Protein AF-A0A4R1B505-F1 (afdb_monomer)

InterPro domains:
  IPR000182 GNAT domain [PF13302] (129-265)
  IPR000182 GNAT domain [PS51186] (130-285)
  IPR011051 RmlC-like cupin domain superfamily [SSF51182] (22-93)
  IPR016181 Acyl-CoA N-acyltransferase [SSF55729] (123-268)
  IPR047713 Uncharacterised cupin fold protein DHCW [NF038084] (5-109)
  IPR051531 N-acetyltransferase [PTHR43792] (124-272)

Sequence (287 aa):
MAQINIPFQAIDWSHIEKTEHKGETGTSWWQTQQFGGLRIRIVEYSPGYLADHWCRKGHIVHCLQGHFTSELQSGERIELREGGTYVVSDELSSHRSVSEDGVRLLIIDGDFLQRQGAGLLPDHLETGRLRLDILRIDDSTFIRGLVNSEGWLHFIGDRKVHSEEDAVRYIQGMLGNANATIHVVRLRESGIPVGITTLIRRPWLEHPDIGFALLPEHEGKGYSYESSKALLDRLAQNGVLPEVFAITLPDNHRSIRLLERLGLRNDGPRTVEGENLLLFRKPLARS

Organism: NCBI:txid2502780

pLDDT: mean 91.85, std 10.61, range [37.25, 98.69]

Structure (mmCIF, N/CA/C/O backbone):
data_AF-A0A4R1B505-F1
#
_entry.id   AF-A0A4R1B505-F1
#
loop_
_atom_site.group_PDB
_atom_site.id
_atom_site.type_symbol
_atom_site.label_atom_id
_atom_site.label_alt_id
_atom_site.label_comp_id
_atom_site.label_asym_id
_atom_site.label_entity_id
_atom_site.label_seq_id
_atom_site.pdbx_PDB_ins_code
_atom_site.Cartn_x
_atom_site.Cartn_y
_atom_site.Cartn_z
_atom_site.occupancy
_atom_site.B_iso_or_equiv
_atom_site.auth_seq_id
_atom_site.auth_comp_id
_atom_site.auth_asym_id
_atom_site.auth_atom_id
_atom_site.pdbx_PDB_model_num
ATOM 1 N N . MET A 1 1 ? 6.984 -14.558 6.495 1.00 44.47 1 MET A N 1
ATOM 2 C CA . MET A 1 1 ? 7.734 -15.413 5.550 1.00 44.47 1 MET A CA 1
ATOM 3 C C . MET A 1 1 ? 9.110 -15.644 6.145 1.00 44.47 1 MET A C 1
ATOM 5 O O . MET A 1 1 ? 9.628 -14.716 6.754 1.00 44.47 1 MET A O 1
ATOM 9 N N . ALA A 1 2 ? 9.654 -16.861 6.063 1.00 37.25 2 ALA A N 1
ATOM 10 C CA . ALA A 1 2 ? 11.016 -17.123 6.526 1.00 37.25 2 ALA A CA 1
ATOM 11 C C . ALA A 1 2 ? 11.976 -16.196 5.769 1.00 37.25 2 ALA A C 1
ATOM 13 O O . ALA A 1 2 ? 11.893 -16.098 4.547 1.00 37.25 2 ALA A O 1
ATOM 14 N N . GLN A 1 3 ? 12.827 -15.477 6.493 1.00 47.06 3 GLN A N 1
ATOM 15 C CA . GLN A 1 3 ? 13.813 -14.592 5.893 1.00 47.06 3 GLN A CA 1
ATOM 16 C C . GLN A 1 3 ? 14.858 -15.464 5.189 1.00 47.06 3 GLN A C 1
ATOM 18 O O . GLN A 1 3 ? 15.700 -16.085 5.835 1.00 47.06 3 GLN A O 1
ATOM 23 N N . ILE A 1 4 ? 14.740 -15.591 3.865 1.00 61.91 4 ILE A N 1
ATOM 24 C CA . ILE A 1 4 ? 15.708 -16.327 3.054 1.00 61.91 4 ILE A CA 1
ATOM 25 C C . ILE A 1 4 ? 16.925 -15.420 2.908 1.00 61.91 4 ILE A C 1
ATOM 27 O O . ILE A 1 4 ? 16.887 -14.411 2.209 1.00 61.91 4 ILE A O 1
ATOM 31 N N . ASN A 1 5 ? 18.000 -15.761 3.610 1.00 76.31 5 ASN A N 1
ATOM 32 C CA . ASN A 1 5 ? 19.255 -15.035 3.494 1.00 76.31 5 ASN A CA 1
ATOM 33 C C . ASN A 1 5 ? 19.923 -15.380 2.158 1.00 76.31 5 ASN A C 1
ATOM 35 O O . ASN A 1 5 ? 20.082 -16.555 1.828 1.00 76.31 5 ASN A O 1
ATOM 39 N N . ILE A 1 6 ? 20.340 -14.360 1.410 1.00 83.50 6 ILE A N 1
ATOM 40 C CA . ILE A 1 6 ? 21.131 -14.525 0.188 1.00 83.50 6 ILE A CA 1
ATOM 41 C C . ILE A 1 6 ? 22.609 -14.434 0.585 1.00 83.50 6 ILE A C 1
ATOM 43 O O . ILE A 1 6 ? 23.036 -13.380 1.061 1.00 83.50 6 ILE A O 1
ATOM 47 N N . PRO A 1 7 ? 23.402 -15.512 0.447 1.00 85.50 7 PRO A N 1
ATOM 48 C CA . PRO A 1 7 ? 24.812 -15.476 0.806 1.00 85.50 7 PRO A CA 1
ATOM 49 C C . PRO A 1 7 ? 25.600 -14.619 -0.188 1.00 85.50 7 PRO A C 1
ATOM 51 O O . PRO A 1 7 ? 25.261 -14.544 -1.373 1.00 85.50 7 PRO A O 1
ATOM 54 N N . PHE A 1 8 ? 26.685 -14.012 0.298 1.00 90.69 8 PHE A N 1
ATOM 55 C CA . PHE A 1 8 ? 27.641 -13.304 -0.547 1.00 90.69 8 PHE A CA 1
ATOM 56 C C . PHE A 1 8 ? 28.190 -14.235 -1.635 1.00 90.69 8 PHE A C 1
ATOM 58 O O . PHE A 1 8 ? 28.703 -15.313 -1.334 1.00 90.69 8 PHE A O 1
ATOM 65 N N . GLN A 1 9 ? 28.089 -13.803 -2.891 1.00 93.31 9 GLN A N 1
ATOM 66 C CA . GLN A 1 9 ? 28.597 -14.523 -4.054 1.00 93.31 9 GLN A CA 1
ATOM 67 C C . GLN A 1 9 ? 28.764 -13.572 -5.244 1.00 93.31 9 GLN A C 1
ATOM 69 O O . GLN A 1 9 ? 28.075 -12.554 -5.332 1.00 93.31 9 GLN A O 1
ATOM 74 N N . ALA A 1 10 ? 29.653 -13.924 -6.170 1.00 95.06 10 ALA A N 1
ATOM 75 C CA . ALA A 1 10 ? 29.766 -13.268 -7.468 1.00 95.06 10 ALA A CA 1
ATOM 76 C C . ALA A 1 10 ? 28.986 -14.069 -8.521 1.00 95.06 10 ALA A C 1
ATOM 78 O O . ALA A 1 10 ? 29.003 -15.299 -8.494 1.00 95.06 10 ALA A O 1
ATOM 79 N N . ILE A 1 11 ? 28.321 -13.377 -9.449 1.00 95.81 11 ILE A N 1
ATOM 80 C CA . ILE A 1 11 ? 27.614 -14.007 -10.570 1.00 95.81 11 ILE A CA 1
ATOM 81 C C . ILE A 1 11 ? 28.503 -13.909 -11.808 1.00 95.81 11 ILE A C 1
ATOM 83 O O . ILE A 1 11 ? 28.738 -12.814 -12.321 1.00 95.81 11 ILE A O 1
ATOM 87 N N . ASP A 1 12 ? 28.977 -15.053 -12.293 1.00 96.31 12 ASP A N 1
ATOM 88 C CA . ASP A 1 12 ? 29.628 -15.147 -13.596 1.00 96.31 12 ASP A CA 1
ATOM 89 C C . ASP A 1 12 ? 28.578 -15.411 -14.677 1.00 96.31 12 ASP A C 1
ATOM 91 O O . ASP A 1 12 ? 28.154 -16.543 -14.919 1.00 96.31 12 ASP A O 1
ATOM 95 N N . TRP A 1 13 ? 28.148 -14.334 -15.331 1.00 97.00 13 TRP A N 1
ATOM 96 C CA . TRP A 1 13 ? 27.133 -14.393 -16.377 1.00 97.00 13 TRP A CA 1
ATOM 97 C C . TRP A 1 13 ? 27.569 -15.194 -17.603 1.00 97.00 13 TRP A C 1
ATOM 99 O O . TRP A 1 13 ? 26.704 -15.621 -18.357 1.00 97.00 13 TRP A O 1
ATOM 109 N N . SER A 1 14 ? 28.864 -15.438 -17.828 1.00 95.44 14 SER A N 1
ATOM 110 C CA . SER A 1 14 ? 29.308 -16.216 -18.994 1.00 95.44 14 SER A CA 1
ATOM 111 C C . SER A 1 14 ? 28.886 -17.691 -18.928 1.00 95.44 14 SER A C 1
ATOM 113 O O . SER A 1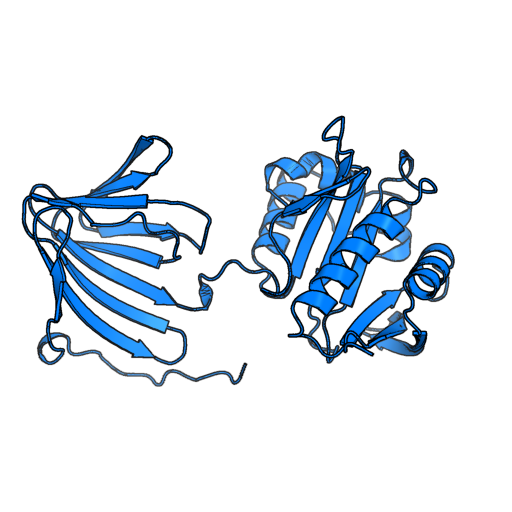 14 ? 28.744 -18.335 -19.965 1.00 95.44 14 SER A O 1
ATOM 115 N N . HIS A 1 15 ? 28.612 -18.202 -17.723 1.00 95.31 15 HIS A N 1
ATOM 116 C CA . HIS A 1 15 ? 28.177 -19.580 -17.482 1.00 95.31 15 HIS A CA 1
ATOM 117 C C . HIS A 1 15 ? 26.658 -19.741 -17.339 1.00 95.31 15 HIS A C 1
ATOM 119 O O . HIS A 1 15 ? 26.177 -20.859 -17.156 1.00 95.31 15 HIS A O 1
ATOM 125 N N . ILE A 1 16 ? 25.889 -18.651 -17.408 1.00 97.25 16 ILE A N 1
ATOM 126 C CA . ILE A 1 16 ? 24.429 -18.707 -17.298 1.00 97.25 16 ILE A CA 1
ATOM 127 C C . ILE A 1 16 ? 23.831 -18.877 -18.693 1.00 97.25 16 ILE A C 1
ATOM 129 O O . ILE A 1 16 ? 24.065 -18.059 -19.582 1.00 97.25 16 ILE A O 1
ATOM 133 N N . GLU A 1 17 ? 23.029 -19.921 -18.880 1.00 97.00 17 GLU A N 1
ATOM 134 C CA . GLU A 1 17 ? 22.370 -20.202 -20.154 1.00 97.00 17 GLU A CA 1
ATOM 135 C C . GLU A 1 17 ? 21.465 -19.040 -20.599 1.00 97.00 17 GLU A C 1
ATOM 137 O O . GLU A 1 17 ? 20.715 -18.462 -19.805 1.00 97.00 17 GLU A O 1
ATOM 142 N N . LYS A 1 18 ? 21.538 -18.703 -21.893 1.00 97.81 18 LYS A N 1
ATOM 143 C CA . LYS A 1 18 ? 20.617 -17.764 -22.537 1.00 97.81 18 LYS A CA 1
ATOM 144 C C . LYS A 1 18 ? 19.361 -18.510 -22.968 1.00 97.81 18 LYS A C 1
ATOM 146 O O . LYS A 1 18 ? 19.418 -19.367 -23.842 1.00 97.81 18 LYS A O 1
ATOM 151 N N . THR A 1 19 ? 18.225 -18.128 -22.402 1.00 98.12 19 THR A N 1
ATOM 152 C CA . THR A 1 19 ? 16.905 -18.598 -22.847 1.00 98.12 19 THR A CA 1
ATOM 153 C C . THR A 1 19 ? 16.292 -17.596 -23.817 1.00 98.12 19 THR A C 1
ATOM 155 O O . THR A 1 19 ? 16.413 -16.389 -23.614 1.00 98.12 19 THR A O 1
ATOM 158 N N . GLU A 1 20 ? 15.663 -18.083 -24.883 1.00 98.12 20 GLU A N 1
ATOM 159 C CA . GLU A 1 20 ? 15.063 -17.247 -25.926 1.00 98.12 20 GLU A CA 1
ATOM 160 C C . GLU A 1 20 ? 13.575 -16.986 -25.654 1.00 98.12 20 GLU A C 1
ATOM 162 O O . GLU A 1 20 ? 12.824 -17.915 -25.365 1.00 98.12 20 GLU A O 1
ATOM 167 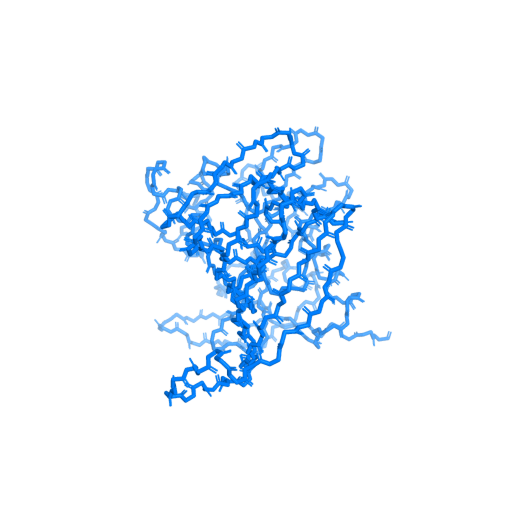N N . HIS A 1 21 ? 13.145 -15.729 -25.797 1.00 97.44 21 HIS A N 1
ATOM 168 C CA . HIS A 1 21 ? 11.757 -15.289 -25.613 1.00 97.44 21 HIS A CA 1
ATOM 169 C C . HIS A 1 21 ? 11.343 -14.371 -26.770 1.00 97.44 21 HIS A C 1
ATOM 171 O O . HIS A 1 21 ? 12.005 -13.364 -27.044 1.00 97.44 21 HIS A O 1
ATOM 177 N N . LYS A 1 22 ? 10.260 -14.714 -27.473 1.00 97.62 22 LYS A N 1
ATOM 178 C CA . LYS A 1 22 ? 9.763 -13.947 -28.628 1.00 97.62 22 LYS A CA 1
ATOM 179 C C . LYS A 1 22 ? 8.953 -12.728 -28.186 1.00 97.62 22 LYS A C 1
ATOM 181 O O . LYS A 1 22 ? 8.180 -12.819 -27.244 1.00 97.62 22 LYS A O 1
ATOM 186 N N . GLY A 1 23 ? 9.145 -11.609 -28.885 1.00 96.38 23 GLY A N 1
ATOM 187 C CA . GLY A 1 23 ? 8.251 -10.450 -28.818 1.00 96.38 23 GLY A CA 1
ATOM 188 C C . GLY A 1 23 ? 7.165 -10.513 -29.901 1.00 96.38 23 GLY A C 1
ATOM 189 O O . GLY A 1 23 ? 7.126 -11.475 -30.670 1.00 96.38 23 GLY A O 1
ATOM 190 N N . GLU A 1 24 ? 6.331 -9.470 -30.022 1.00 96.88 24 GLU A N 1
ATOM 191 C CA . GLU A 1 24 ? 5.492 -9.286 -31.226 1.00 96.88 24 GLU A CA 1
ATOM 192 C C . GLU A 1 24 ? 6.385 -9.187 -32.469 1.00 96.88 24 GLU A C 1
ATOM 194 O O . GLU A 1 24 ? 6.107 -9.788 -33.507 1.00 96.88 24 GLU A O 1
ATOM 199 N N . THR A 1 25 ? 7.500 -8.462 -32.335 1.00 97.62 25 THR A N 1
ATOM 200 C CA . THR A 1 25 ? 8.598 -8.424 -33.300 1.00 97.62 25 THR A CA 1
ATOM 201 C C . THR A 1 25 ? 9.931 -8.597 -32.582 1.00 97.62 25 THR A C 1
ATOM 203 O O . THR A 1 25 ? 10.083 -8.264 -31.406 1.00 97.62 25 THR A O 1
ATOM 206 N N . GLY A 1 26 ? 10.921 -9.133 -33.296 1.00 97.62 26 GLY A N 1
ATOM 207 C CA . GLY A 1 26 ? 12.248 -9.379 -32.742 1.00 97.62 26 GLY A CA 1
ATOM 208 C C . GLY A 1 26 ? 12.281 -10.515 -31.717 1.00 97.62 26 GLY A C 1
ATOM 209 O O . GLY A 1 26 ? 11.406 -11.379 -31.641 1.00 97.62 26 GLY A O 1
ATOM 210 N N . THR A 1 27 ? 13.368 -10.590 -30.963 1.00 98.19 27 THR A N 1
ATOM 211 C CA . THR A 1 27 ? 13.609 -11.642 -29.972 1.00 98.19 27 THR A CA 1
ATOM 212 C C . THR A 1 27 ? 14.382 -11.072 -28.792 1.00 98.19 27 THR A C 1
ATOM 214 O O . THR A 1 27 ? 15.168 -10.138 -28.954 1.00 98.19 27 THR A O 1
ATOM 217 N N . SER A 1 28 ? 14.145 -11.626 -27.606 1.00 98.06 28 SER A N 1
ATOM 218 C CA . SER A 1 28 ? 14.923 -11.330 -26.412 1.00 98.06 28 SER A CA 1
ATOM 219 C C . SER A 1 28 ? 15.625 -12.575 -25.877 1.00 98.06 28 SER A C 1
ATOM 221 O O . SER A 1 28 ? 15.096 -13.683 -25.970 1.00 98.06 28 SER A O 1
ATOM 223 N N . TRP A 1 29 ? 16.814 -12.393 -25.304 1.00 98.62 29 TRP A N 1
ATOM 224 C CA . TRP A 1 29 ? 17.599 -13.464 -24.686 1.00 98.62 29 TRP A CA 1
ATOM 225 C C . TRP A 1 29 ? 17.874 -13.147 -23.230 1.00 98.62 29 TRP A C 1
ATOM 227 O O . TRP A 1 29 ? 18.325 -12.050 -22.901 1.00 98.62 29 TRP A O 1
ATOM 237 N N . TRP A 1 30 ? 17.544 -14.089 -22.353 1.00 98.25 30 TRP A N 1
ATOM 238 C CA . TRP A 1 30 ? 17.546 -13.880 -20.913 1.00 98.25 30 TRP A CA 1
ATOM 239 C C . TRP A 1 30 ? 18.547 -14.817 -20.259 1.00 98.25 30 TRP A C 1
ATOM 241 O O . TRP A 1 30 ? 18.438 -16.037 -20.387 1.00 98.25 30 TRP A O 1
ATOM 251 N N . GLN A 1 31 ? 19.462 -14.241 -19.492 1.00 98.56 31 GLN A N 1
ATOM 252 C CA . GLN A 1 31 ? 20.281 -14.956 -18.521 1.00 98.56 31 GLN A CA 1
ATOM 253 C C . GLN A 1 31 ? 19.707 -14.635 -17.148 1.00 98.56 31 GLN A C 1
ATOM 255 O O . GLN A 1 31 ? 19.590 -13.461 -16.803 1.00 98.56 31 GLN A O 1
ATOM 260 N N . THR A 1 32 ? 19.300 -15.646 -16.382 1.00 97.81 32 THR A N 1
ATOM 261 C CA . THR A 1 32 ? 18.525 -15.443 -15.150 1.00 97.81 32 THR A CA 1
ATOM 262 C C . THR A 1 32 ? 19.173 -16.122 -13.959 1.00 97.81 32 THR A C 1
ATOM 264 O O . THR A 1 32 ? 19.481 -17.307 -14.012 1.00 97.81 32 THR A O 1
ATOM 267 N N . GLN A 1 33 ? 19.282 -15.383 -12.858 1.00 97.06 33 GLN A N 1
ATOM 268 C CA . GLN A 1 33 ? 19.644 -15.910 -11.554 1.00 97.06 33 GLN A CA 1
ATOM 269 C C . GLN A 1 33 ? 18.509 -15.651 -10.556 1.00 97.06 33 GLN A C 1
ATOM 271 O O . GLN A 1 33 ? 17.988 -14.538 -10.457 1.00 97.06 33 GLN A O 1
ATOM 276 N N . GLN A 1 34 ? 18.130 -16.686 -9.807 1.00 93.50 34 GLN A N 1
ATOM 277 C CA . GLN A 1 34 ? 17.040 -16.640 -8.833 1.00 93.50 34 GLN A CA 1
ATOM 278 C C . GLN A 1 34 ? 17.573 -16.861 -7.413 1.00 93.50 34 GLN A C 1
ATOM 280 O O . GLN A 1 34 ? 18.314 -17.811 -7.167 1.00 93.50 34 GLN A O 1
ATOM 285 N N . PHE A 1 35 ? 17.139 -16.023 -6.472 1.00 87.06 35 PHE A N 1
ATOM 286 C CA . PHE A 1 35 ? 17.463 -16.102 -5.049 1.00 87.06 35 PHE A CA 1
ATOM 287 C C . PHE A 1 35 ? 16.221 -15.770 -4.220 1.00 87.06 35 PHE A C 1
ATOM 289 O O . PHE A 1 35 ? 15.811 -14.629 -4.244 1.00 87.06 35 PHE A O 1
ATOM 296 N N . GLY A 1 36 ? 15.611 -16.719 -3.503 1.00 76.62 36 GLY A N 1
ATOM 297 C CA . GLY A 1 36 ? 14.458 -16.514 -2.593 1.00 76.62 36 GLY A CA 1
ATOM 298 C C . GLY A 1 36 ? 13.753 -15.142 -2.614 1.00 76.62 36 GLY A C 1
ATOM 299 O O . GLY A 1 36 ? 14.077 -14.277 -1.806 1.00 76.62 36 GLY A O 1
ATOM 300 N N . GLY A 1 37 ? 12.796 -14.950 -3.529 1.00 79.81 37 GLY A N 1
ATOM 301 C CA . GLY A 1 37 ? 12.033 -13.698 -3.672 1.00 79.81 37 GLY A CA 1
ATOM 302 C C . GLY A 1 37 ? 12.735 -12.561 -4.433 1.00 79.81 37 GLY A C 1
ATOM 303 O O . GLY A 1 37 ? 12.118 -11.534 -4.672 1.00 79.81 37 GLY A O 1
ATOM 304 N N . LEU A 1 38 ? 13.989 -12.725 -4.854 1.00 89.19 38 LEU A N 1
ATOM 305 C CA . LEU A 1 38 ? 14.778 -11.834 -5.714 1.00 89.19 38 LEU A CA 1
ATOM 306 C C . LEU A 1 38 ? 15.176 -12.566 -7.001 1.00 89.19 38 LEU A C 1
ATOM 308 O O . LEU A 1 38 ? 15.672 -13.693 -6.978 1.00 89.19 38 LEU A O 1
ATOM 312 N N . ARG A 1 39 ? 15.022 -11.899 -8.135 1.00 94.88 39 ARG A N 1
ATOM 313 C CA . ARG A 1 39 ? 15.470 -12.352 -9.445 1.00 94.88 39 ARG A CA 1
ATOM 314 C C . ARG A 1 39 ? 16.321 -11.267 -10.088 1.00 94.88 39 ARG A C 1
ATOM 316 O O . ARG A 1 39 ? 15.938 -10.102 -10.121 1.00 94.88 39 ARG A O 1
ATOM 323 N N . ILE A 1 40 ? 17.479 -11.661 -10.604 1.00 97.81 40 ILE A N 1
ATOM 324 C CA . ILE A 1 40 ? 18.409 -10.782 -11.316 1.00 97.81 40 ILE A CA 1
ATOM 325 C C . ILE A 1 40 ? 18.597 -11.356 -12.716 1.00 97.81 40 ILE A C 1
ATOM 327 O O . ILE A 1 40 ? 18.805 -12.562 -12.867 1.00 97.81 40 ILE A O 1
ATOM 331 N N . ARG A 1 41 ? 18.508 -10.511 -13.743 1.00 98.19 41 ARG A N 1
ATOM 332 C CA . ARG A 1 41 ? 18.594 -10.933 -15.142 1.00 98.19 41 ARG A CA 1
ATOM 333 C C . ARG A 1 41 ? 19.442 -9.990 -15.972 1.00 98.19 41 ARG A C 1
ATOM 335 O O . ARG A 1 41 ? 19.286 -8.778 -15.861 1.00 98.19 41 ARG A O 1
ATOM 342 N N . ILE A 1 42 ? 20.252 -10.549 -16.865 1.00 98.56 42 ILE A N 1
ATOM 343 C CA . ILE A 1 42 ? 20.716 -9.824 -18.049 1.00 98.56 42 ILE A CA 1
ATOM 344 C C . ILE A 1 42 ? 19.775 -10.170 -19.194 1.00 98.56 42 ILE A C 1
ATOM 346 O O . ILE A 1 42 ? 19.547 -11.347 -19.483 1.00 98.56 42 ILE A O 1
ATOM 350 N N . VAL A 1 43 ? 19.220 -9.139 -19.822 1.00 98.38 43 VAL A N 1
ATOM 351 C CA . VAL A 1 43 ? 18.276 -9.272 -20.927 1.00 98.38 43 VAL A CA 1
ATOM 352 C C . VAL A 1 43 ? 18.796 -8.500 -22.128 1.00 98.38 43 VAL A C 1
ATOM 354 O O . VAL A 1 43 ? 19.131 -7.324 -22.021 1.00 98.38 43 VAL A O 1
ATOM 357 N N . GLU A 1 44 ? 18.870 -9.168 -23.271 1.00 98.56 44 GLU A N 1
ATOM 358 C CA . GLU A 1 44 ? 19.262 -8.573 -24.548 1.00 98.56 44 GLU A CA 1
ATOM 359 C C . GLU A 1 44 ? 18.061 -8.571 -25.486 1.00 98.56 44 GLU A C 1
ATOM 361 O O . GLU A 1 44 ? 17.429 -9.610 -25.664 1.00 98.56 44 GLU A O 1
ATOM 366 N N . TYR A 1 45 ? 17.747 -7.424 -26.081 1.00 98.50 45 TYR A N 1
ATOM 367 C CA . TYR A 1 45 ? 16.734 -7.295 -27.126 1.00 98.50 45 TYR A CA 1
ATOM 368 C C . TYR A 1 45 ? 17.411 -7.176 -28.489 1.00 98.50 45 TYR A C 1
ATOM 370 O O . TYR A 1 45 ? 18.392 -6.444 -28.633 1.00 98.50 45 TYR A O 1
ATOM 378 N N . SER A 1 46 ? 16.879 -7.871 -29.495 1.00 98.38 46 SER A N 1
ATOM 379 C CA . SER A 1 46 ? 17.300 -7.691 -30.885 1.00 98.38 46 SER A CA 1
ATOM 380 C C . SER A 1 46 ? 16.911 -6.302 -31.414 1.00 98.38 46 SER A C 1
ATOM 382 O O . SER A 1 46 ? 15.960 -5.704 -30.906 1.00 98.38 46 SER A O 1
ATOM 384 N N . PRO A 1 47 ? 17.548 -5.819 -32.495 1.00 98.31 47 PRO A N 1
ATOM 385 C CA . PRO A 1 47 ? 16.998 -4.723 -33.285 1.00 98.31 47 PRO A CA 1
ATOM 386 C C . PRO A 1 47 ? 15.543 -4.999 -33.697 1.00 98.31 47 PRO A C 1
ATOM 388 O O . PRO A 1 47 ? 15.180 -6.143 -33.996 1.00 98.31 47 PRO A O 1
ATOM 391 N N . GLY A 1 48 ? 14.707 -3.963 -33.669 1.00 97.38 48 GLY A N 1
ATOM 392 C CA . GLY A 1 48 ? 13.271 -4.032 -33.950 1.00 97.38 48 GLY A CA 1
ATOM 393 C C . GLY A 1 48 ? 12.448 -4.826 -32.929 1.00 97.38 48 GLY A C 1
ATOM 394 O O . GLY A 1 48 ? 11.363 -5.305 -33.269 1.00 97.38 48 GLY A O 1
ATOM 395 N N . TYR A 1 49 ? 12.947 -5.023 -31.707 1.00 98.44 49 TYR A N 1
ATOM 396 C CA . TYR A 1 49 ? 12.216 -5.744 -30.667 1.00 98.44 49 TYR A CA 1
ATOM 397 C C . TYR A 1 49 ? 11.003 -4.952 -30.168 1.00 98.44 49 TYR A C 1
ATOM 399 O O . TYR A 1 49 ? 11.118 -3.781 -29.799 1.00 98.44 49 TYR A O 1
ATOM 407 N N . LEU A 1 50 ? 9.863 -5.635 -30.084 1.00 97.69 50 LEU A N 1
ATOM 408 C CA . LEU A 1 50 ? 8.631 -5.161 -29.462 1.00 97.69 50 LEU A CA 1
ATOM 409 C C . LEU A 1 50 ? 8.113 -6.248 -28.524 1.00 97.69 50 LEU A C 1
ATOM 411 O O . LEU A 1 50 ? 7.837 -7.359 -28.970 1.00 97.69 50 LEU A O 1
ATOM 415 N N . ALA A 1 51 ? 7.975 -5.940 -27.236 1.00 95.75 51 ALA A N 1
ATOM 416 C CA . ALA A 1 51 ? 7.444 -6.896 -26.266 1.00 95.75 51 ALA A CA 1
ATOM 417 C C . ALA A 1 51 ? 6.006 -7.329 -26.617 1.00 95.75 51 ALA A C 1
ATOM 419 O O . ALA A 1 51 ? 5.183 -6.495 -26.989 1.00 95.75 51 ALA A O 1
ATOM 420 N N . ASP A 1 52 ? 5.709 -8.619 -26.439 1.00 94.31 52 ASP A N 1
ATOM 421 C CA . ASP A 1 52 ? 4.422 -9.280 -26.733 1.00 94.31 52 ASP A CA 1
ATOM 422 C C . ASP A 1 52 ? 3.320 -9.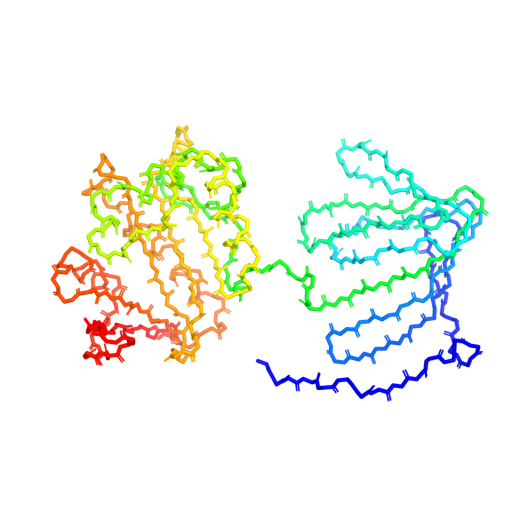035 -25.695 1.00 94.31 52 ASP A C 1
ATOM 424 O O . ASP A 1 52 ? 2.190 -9.504 -25.837 1.00 94.31 52 ASP A O 1
ATOM 428 N N . HIS A 1 53 ? 3.635 -8.299 -24.633 1.00 90.31 53 HIS A N 1
ATOM 429 C CA . HIS A 1 53 ? 2.693 -7.990 -23.576 1.00 90.31 53 HIS A CA 1
ATOM 430 C C . HIS A 1 53 ? 2.993 -6.651 -22.911 1.00 90.31 53 HIS A C 1
ATOM 432 O O . HIS A 1 53 ? 4.110 -6.126 -22.923 1.00 90.31 53 HIS A O 1
ATOM 438 N N . TRP A 1 54 ? 1.959 -6.132 -22.256 1.00 91.75 54 TRP A N 1
ATOM 439 C CA . TRP A 1 54 ? 2.072 -5.030 -21.318 1.00 91.75 54 TRP A CA 1
ATOM 440 C C . TRP A 1 54 ? 2.424 -5.581 -19.936 1.00 91.75 54 TRP A C 1
ATOM 442 O O . TRP A 1 54 ? 1.617 -6.262 -19.299 1.00 91.75 54 TRP A O 1
ATOM 452 N N . CYS A 1 55 ? 3.631 -5.294 -19.460 1.00 88.12 55 CYS A N 1
ATOM 453 C CA . CYS A 1 55 ? 4.058 -5.664 -18.123 1.00 88.12 55 CYS A CA 1
ATOM 454 C C . CYS A 1 55 ? 3.330 -4.809 -17.084 1.00 88.12 55 CYS A C 1
ATOM 456 O O . CYS A 1 55 ? 3.255 -3.587 -17.203 1.00 88.12 55 CYS A O 1
ATOM 458 N N . ARG A 1 56 ? 2.797 -5.475 -16.059 1.00 85.12 56 ARG A N 1
ATOM 459 C CA . ARG A 1 56 ? 2.215 -4.861 -14.853 1.00 85.12 56 ARG A CA 1
ATOM 460 C C . ARG A 1 56 ? 3.001 -5.220 -13.593 1.00 85.12 56 ARG A C 1
ATOM 462 O O . ARG A 1 56 ? 2.646 -4.791 -12.501 1.00 85.12 56 ARG A O 1
ATOM 469 N N . LYS A 1 57 ? 4.040 -6.045 -13.734 1.00 83.31 57 LYS A N 1
ATOM 470 C CA . LYS A 1 57 ? 4.904 -6.456 -12.633 1.00 83.31 57 LYS A CA 1
ATOM 471 C C . LYS A 1 57 ? 5.969 -5.406 -12.371 1.00 83.31 57 LYS A C 1
ATOM 473 O O . LYS A 1 57 ? 6.430 -4.731 -13.287 1.00 83.31 57 LYS A O 1
ATOM 478 N N . GLY A 1 58 ? 6.309 -5.268 -11.100 1.00 85.75 58 GLY A N 1
ATOM 479 C CA . GLY A 1 58 ? 7.354 -4.392 -10.638 1.00 85.75 58 GLY A CA 1
ATOM 480 C C . GLY A 1 58 ? 8.721 -4.948 -10.999 1.00 85.75 58 GLY A C 1
ATOM 481 O O . GLY A 1 58 ? 9.003 -6.133 -10.810 1.00 85.75 58 GLY A O 1
ATOM 482 N N . HIS A 1 59 ? 9.581 -4.072 -11.500 1.00 94.88 59 HIS A N 1
ATOM 483 C CA . HIS A 1 59 ? 10.981 -4.361 -11.780 1.00 94.88 59 HIS A CA 1
ATOM 484 C C . HIS A 1 59 ? 11.799 -3.070 -11.774 1.00 94.88 59 HIS A C 1
ATOM 486 O O . HIS A 1 59 ? 11.291 -1.963 -11.955 1.00 94.88 59 HIS A O 1
ATOM 492 N N . ILE A 1 60 ? 13.096 -3.222 -11.564 1.00 96.81 60 ILE A N 1
ATOM 493 C CA . ILE A 1 60 ? 14.104 -2.193 -11.775 1.00 96.81 60 ILE A CA 1
ATOM 494 C C . ILE A 1 60 ? 14.804 -2.553 -13.077 1.00 96.81 60 ILE A C 1
ATOM 496 O O . ILE A 1 60 ? 15.308 -3.669 -13.212 1.00 96.81 60 ILE A O 1
ATOM 500 N N . VAL A 1 61 ? 14.842 -1.623 -14.027 1.00 97.88 61 VAL A N 1
ATOM 501 C CA . VAL A 1 61 ? 15.575 -1.800 -15.284 1.00 97.88 61 VAL A CA 1
ATOM 502 C C . VAL A 1 61 ? 16.691 -0.783 -15.342 1.00 97.88 61 VAL A C 1
ATOM 504 O O . VAL A 1 61 ? 16.443 0.417 -15.256 1.00 97.88 61 VAL A O 1
ATOM 507 N N . HIS A 1 62 ? 17.910 -1.277 -15.516 1.00 98.50 62 HIS A N 1
ATOM 508 C CA . HIS A 1 62 ? 19.102 -0.482 -15.756 1.00 98.50 62 HIS A CA 1
ATOM 509 C C . HIS A 1 62 ? 19.646 -0.786 -17.155 1.00 98.50 62 HIS A C 1
ATOM 511 O O . HIS A 1 62 ? 19.844 -1.950 -17.514 1.00 98.50 62 HIS A O 1
ATOM 517 N N . CYS A 1 63 ? 19.876 0.251 -17.957 1.00 98.38 63 CYS A N 1
ATOM 518 C CA . CYS A 1 63 ? 20.384 0.101 -19.314 1.00 98.38 63 CYS A CA 1
ATOM 519 C C . CYS A 1 63 ? 21.908 -0.046 -19.299 1.00 98.38 63 CYS A C 1
ATOM 521 O O . CYS A 1 63 ? 22.624 0.919 -19.038 1.00 98.38 63 CYS A O 1
ATOM 523 N N . LEU A 1 64 ? 22.400 -1.250 -19.598 1.00 98.31 64 LEU A N 1
ATOM 524 C CA . LEU A 1 64 ? 23.834 -1.550 -19.630 1.00 98.31 64 LEU A CA 1
ATOM 525 C C . LEU A 1 64 ? 24.496 -1.067 -20.921 1.00 98.31 64 LEU A C 1
ATOM 527 O O . LEU A 1 64 ? 25.662 -0.701 -20.890 1.00 98.31 64 LEU A O 1
ATOM 531 N N . GLN A 1 65 ? 23.780 -1.124 -22.048 1.00 98.38 65 GLN A N 1
ATOM 532 C CA . GLN A 1 65 ? 24.293 -0.721 -23.358 1.00 98.38 65 GLN A CA 1
ATOM 533 C C . GLN A 1 65 ? 23.143 -0.449 -24.327 1.00 98.38 65 GLN A C 1
ATOM 535 O O . GLN A 1 65 ? 22.173 -1.209 -24.353 1.00 98.38 65 GLN A O 1
ATOM 540 N N . GLY A 1 66 ? 23.289 0.571 -25.173 1.00 97.69 66 GLY A N 1
ATOM 541 C CA . GLY A 1 66 ? 22.299 0.924 -26.192 1.00 97.69 66 GLY A CA 1
ATOM 542 C C . GLY A 1 66 ? 21.165 1.778 -25.627 1.00 97.69 66 GLY A C 1
ATOM 543 O O . GLY A 1 66 ? 21.381 2.592 -24.724 1.00 97.69 66 GLY A O 1
ATOM 544 N N . HIS A 1 67 ? 19.963 1.630 -26.185 1.00 97.69 67 HIS A N 1
ATOM 545 C CA . HIS A 1 67 ? 18.780 2.339 -25.704 1.00 97.69 67 HIS A CA 1
ATOM 546 C C . HIS A 1 67 ? 17.480 1.606 -26.046 1.00 97.69 67 HIS A C 1
ATOM 548 O O . HIS A 1 67 ? 17.408 0.779 -26.959 1.00 97.69 67 HIS A O 1
ATOM 554 N N . PHE A 1 68 ? 16.427 1.922 -25.301 1.00 98.06 68 PHE A N 1
ATOM 555 C CA . PHE A 1 68 ? 15.079 1.443 -25.575 1.00 98.06 68 PHE A CA 1
ATOM 556 C C . PHE A 1 68 ? 14.042 2.452 -25.095 1.00 98.06 68 PHE A C 1
ATOM 558 O O . PHE A 1 68 ? 14.323 3.327 -24.278 1.00 98.06 68 PHE A O 1
ATOM 565 N N . THR A 1 69 ? 12.822 2.306 -25.592 1.00 97.81 69 THR A N 1
ATOM 566 C CA . THR A 1 69 ? 11.661 3.072 -25.149 1.00 97.81 69 THR A CA 1
ATOM 567 C C . THR A 1 69 ? 10.748 2.179 -24.319 1.00 97.81 69 THR A C 1
ATOM 569 O O . THR A 1 69 ? 10.379 1.084 -24.746 1.00 97.81 69 THR A O 1
ATOM 572 N N . SER A 1 70 ? 10.366 2.655 -23.136 1.00 95.94 70 SER A N 1
ATOM 573 C CA . SER A 1 70 ? 9.261 2.106 -22.356 1.00 95.94 70 SER A CA 1
ATOM 574 C C . SER A 1 70 ? 7.995 2.885 -22.704 1.00 95.94 70 SER A C 1
ATOM 576 O O . SER A 1 70 ? 7.898 4.082 -22.424 1.00 95.94 70 SER A O 1
ATOM 578 N N . GLU A 1 71 ? 7.043 2.231 -23.361 1.00 95.38 71 GLU A N 1
ATOM 579 C CA . GLU A 1 71 ? 5.732 2.811 -23.660 1.00 95.38 71 GLU A CA 1
ATOM 580 C C . GLU A 1 71 ? 4.789 2.508 -22.504 1.00 95.38 71 GLU A C 1
ATOM 582 O O . GLU A 1 71 ? 4.621 1.341 -22.157 1.00 95.38 71 GLU A O 1
ATOM 587 N N . LEU A 1 72 ? 4.167 3.529 -21.917 1.00 91.25 72 LEU A N 1
ATOM 588 C CA . LEU A 1 72 ? 3.092 3.370 -20.944 1.00 91.25 72 LEU A CA 1
ATOM 589 C C . LEU A 1 72 ? 1.753 3.224 -21.672 1.00 91.25 72 LEU A C 1
ATOM 591 O O . LEU A 1 72 ? 1.532 3.822 -22.723 1.00 91.25 72 LEU A O 1
ATOM 595 N N . GLN A 1 73 ? 0.818 2.474 -21.091 1.00 84.94 73 GLN A N 1
ATOM 596 C CA . GLN A 1 73 ? -0.510 2.264 -21.681 1.00 84.94 73 GLN A CA 1
ATOM 597 C C . GLN A 1 73 ? -1.319 3.570 -21.813 1.00 84.94 73 GLN A C 1
ATOM 599 O O . GLN A 1 73 ? -2.228 3.656 -22.634 1.00 84.94 73 GLN A O 1
ATOM 604 N N . SER A 1 74 ? -0.968 4.603 -21.038 1.00 86.12 74 SER A N 1
ATOM 605 C CA . SER A 1 74 ? -1.499 5.968 -21.165 1.00 86.12 74 SER A CA 1
ATOM 606 C C . SER A 1 74 ? -1.055 6.691 -22.446 1.00 86.12 74 SER A C 1
ATOM 608 O O . SER A 1 74 ? -1.614 7.736 -22.768 1.00 86.12 74 SER A O 1
ATOM 610 N N . GLY A 1 75 ? -0.062 6.159 -23.165 1.00 88.00 75 GLY A N 1
ATOM 611 C CA . GLY A 1 75 ? 0.531 6.748 -24.368 1.00 88.00 75 GLY A CA 1
ATOM 612 C C . GLY A 1 75 ? 1.832 7.518 -24.122 1.00 88.00 75 GLY A C 1
ATOM 613 O O . GLY A 1 75 ? 2.502 7.892 -25.084 1.00 88.00 75 GLY A O 1
ATOM 614 N N . GLU A 1 76 ? 2.222 7.741 -22.864 1.00 92.00 76 GLU A N 1
ATOM 615 C CA . GLU A 1 76 ? 3.525 8.326 -22.532 1.00 92.00 76 GLU A CA 1
ATOM 616 C C . GLU A 1 76 ? 4.664 7.379 -22.937 1.00 92.00 76 GLU A C 1
ATOM 618 O O . GLU A 1 76 ? 4.559 6.160 -22.791 1.00 92.00 76 GLU A O 1
ATOM 623 N N . ARG A 1 77 ? 5.765 7.932 -23.454 1.00 95.19 77 ARG A N 1
ATOM 624 C CA . ARG A 1 77 ? 6.939 7.165 -23.887 1.00 95.19 77 ARG A CA 1
ATOM 625 C C . ARG A 1 77 ? 8.173 7.708 -23.186 1.00 95.19 77 ARG A C 1
ATOM 627 O O . ARG A 1 77 ? 8.475 8.893 -23.301 1.00 95.19 77 ARG A O 1
ATOM 634 N N . ILE A 1 78 ? 8.878 6.830 -22.485 1.00 94.44 78 ILE A N 1
ATOM 635 C CA . ILE A 1 78 ? 10.086 7.168 -21.734 1.00 94.44 78 ILE A CA 1
ATOM 636 C C . ILE A 1 78 ? 11.257 6.445 -22.390 1.00 94.44 78 ILE A C 1
ATOM 638 O O . ILE A 1 78 ? 11.301 5.215 -22.409 1.00 94.44 78 ILE A O 1
ATOM 642 N N . GLU A 1 79 ? 12.204 7.202 -22.937 1.00 97.25 79 GLU A N 1
ATOM 643 C CA . GLU A 1 79 ? 13.444 6.642 -23.473 1.00 97.25 79 GLU A CA 1
ATOM 644 C C . GLU A 1 79 ? 14.460 6.433 -22.344 1.00 97.25 79 GLU A C 1
ATOM 646 O O . GLU A 1 79 ? 14.729 7.339 -21.554 1.00 97.25 79 GLU A O 1
ATOM 651 N N . LEU A 1 80 ? 15.053 5.240 -22.290 1.00 97.25 80 LEU A N 1
ATOM 652 C CA . LEU A 1 80 ? 16.159 4.917 -21.400 1.00 97.25 80 LEU A CA 1
ATOM 653 C C . LEU A 1 80 ? 17.403 4.613 -22.240 1.00 97.25 80 LEU A C 1
ATOM 655 O O . LEU A 1 80 ? 17.386 3.737 -23.107 1.00 97.25 80 LEU A O 1
ATOM 659 N N . ARG A 1 81 ? 18.487 5.341 -21.969 1.00 97.38 81 ARG A N 1
ATOM 660 C CA . ARG A 1 81 ? 19.805 5.182 -22.604 1.00 97.38 81 ARG A CA 1
ATOM 661 C C . ARG A 1 81 ? 20.791 4.553 -21.626 1.00 97.38 81 ARG A C 1
ATOM 663 O O . ARG A 1 81 ? 20.504 4.483 -20.433 1.00 97.38 81 ARG A O 1
ATOM 670 N N . GLU A 1 82 ? 21.944 4.121 -22.128 1.00 98.25 82 GLU A N 1
ATOM 671 C CA . GLU A 1 82 ? 23.055 3.579 -21.335 1.00 98.25 82 GLU A CA 1
ATOM 672 C C . GLU A 1 82 ? 23.330 4.385 -20.049 1.00 98.25 82 GLU A C 1
ATOM 674 O O . GLU A 1 82 ? 23.416 5.613 -20.069 1.00 98.25 82 GLU A O 1
ATOM 679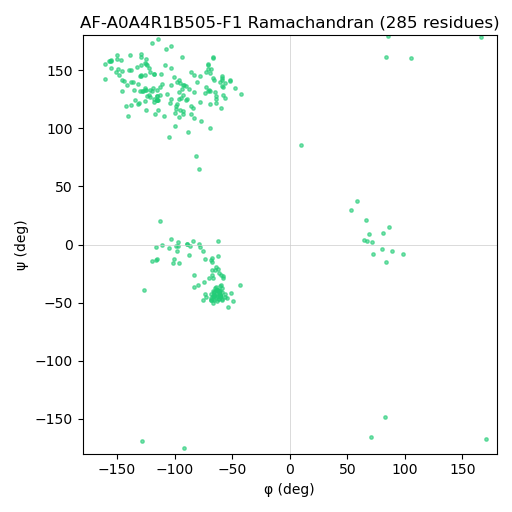 N N . GLY A 1 83 ? 23.406 3.683 -18.914 1.00 97.62 83 GLY A N 1
ATOM 680 C CA . GLY A 1 83 ? 23.532 4.257 -17.569 1.00 97.62 83 GLY A CA 1
ATOM 681 C C . GLY A 1 83 ? 22.207 4.687 -16.920 1.00 97.62 83 GLY A C 1
ATOM 682 O O . GLY A 1 83 ? 22.149 4.886 -15.705 1.00 97.62 83 GLY A O 1
ATOM 683 N N . GLY A 1 84 ? 21.125 4.798 -17.692 1.00 97.38 84 GLY A N 1
ATOM 684 C CA . GLY A 1 84 ? 19.791 5.141 -17.206 1.00 97.38 84 GLY A CA 1
ATOM 685 C C . GLY A 1 84 ? 19.124 4.005 -16.429 1.00 97.38 84 GLY A C 1
ATOM 686 O O . GLY A 1 84 ? 19.330 2.825 -16.717 1.00 97.38 84 GLY A O 1
ATOM 687 N N . THR A 1 85 ? 18.296 4.366 -15.445 1.00 97.69 85 THR A N 1
ATOM 688 C CA . THR A 1 85 ? 17.538 3.415 -14.616 1.00 97.69 85 THR A CA 1
ATOM 689 C C . THR A 1 85 ? 16.106 3.894 -14.437 1.00 97.69 85 THR A C 1
ATOM 691 O O . THR A 1 85 ? 15.896 5.079 -14.184 1.00 97.69 85 THR A O 1
ATOM 694 N N . TYR A 1 86 ? 15.136 2.982 -14.487 1.00 94.06 86 TYR A N 1
ATOM 695 C CA . TYR A 1 86 ? 13.808 3.229 -13.926 1.00 94.06 86 TYR A CA 1
ATOM 696 C C . TYR A 1 86 ? 13.428 2.146 -12.917 1.00 94.06 86 TYR A C 1
ATOM 698 O O . TYR A 1 86 ? 13.968 1.038 -12.921 1.00 94.06 86 TYR A O 1
ATOM 706 N N . VAL A 1 87 ? 12.466 2.483 -12.061 1.00 93.12 87 VAL A N 1
ATOM 707 C CA . VAL A 1 87 ? 11.897 1.597 -11.047 1.00 93.12 87 VAL A CA 1
ATOM 708 C C . VAL A 1 87 ? 10.378 1.661 -11.104 1.00 93.12 87 VAL A C 1
ATOM 710 O O . VAL A 1 87 ? 9.799 2.736 -11.255 1.00 93.12 87 VAL A O 1
ATOM 713 N N . VAL A 1 88 ? 9.736 0.506 -10.977 1.00 87.00 88 VAL A N 1
ATOM 714 C CA . VAL A 1 88 ? 8.281 0.392 -10.894 1.00 87.00 88 VAL A CA 1
ATOM 715 C C . VAL A 1 88 ? 7.905 -0.731 -9.929 1.00 87.00 88 VAL A C 1
ATOM 717 O O . VAL A 1 88 ? 8.569 -1.765 -9.892 1.00 87.00 88 VAL A O 1
ATOM 720 N N . SER A 1 89 ? 6.857 -0.520 -9.131 1.00 81.00 89 SER A N 1
ATOM 721 C CA . SER A 1 89 ? 6.228 -1.560 -8.303 1.00 81.00 89 SER A CA 1
ATOM 722 C C . SER A 1 89 ? 5.051 -2.203 -9.035 1.00 81.00 89 SER A C 1
ATOM 724 O O . SER A 1 89 ? 4.497 -1.611 -9.963 1.00 81.00 89 SER A O 1
ATOM 726 N N . ASP A 1 90 ? 4.633 -3.387 -8.588 1.00 71.81 90 ASP A N 1
ATOM 727 C CA . ASP A 1 90 ? 3.470 -4.094 -9.129 1.00 71.81 90 ASP A CA 1
ATOM 728 C C . ASP A 1 90 ? 2.252 -3.162 -9.254 1.00 71.81 90 ASP A C 1
ATOM 730 O O . ASP A 1 90 ? 1.911 -2.406 -8.340 1.00 71.81 90 ASP A O 1
ATOM 734 N N . GLU A 1 91 ? 1.579 -3.253 -10.400 1.00 74.44 91 GLU A N 1
ATOM 735 C CA . GLU A 1 91 ? 0.319 -2.581 -10.729 1.00 74.44 91 GLU A CA 1
ATOM 736 C C . GLU A 1 91 ? 0.368 -1.041 -10.796 1.00 74.44 91 GLU A C 1
ATOM 738 O O . GLU A 1 91 ? -0.669 -0.413 -11.021 1.00 74.44 91 GLU A O 1
ATOM 743 N N . LEU A 1 92 ? 1.540 -0.406 -10.640 1.00 70.94 92 LEU A N 1
ATOM 744 C CA . LEU A 1 92 ? 1.667 1.059 -10.716 1.00 70.94 92 LEU A CA 1
ATOM 745 C C . LEU A 1 92 ? 1.793 1.600 -12.140 1.00 70.94 92 LEU A C 1
ATOM 747 O O . LEU A 1 92 ? 1.404 2.739 -12.392 1.00 70.94 92 LEU A O 1
ATOM 751 N N . SER A 1 93 ? 2.304 0.804 -13.075 1.00 78.81 93 SER A N 1
ATOM 752 C CA . SER A 1 93 ? 2.252 1.142 -14.492 1.00 78.81 93 SER A CA 1
ATOM 753 C C . SER A 1 93 ? 2.081 -0.110 -15.339 1.00 78.81 93 SER A C 1
ATOM 755 O O . SER A 1 93 ? 2.645 -1.165 -15.053 1.00 78.81 93 SER A O 1
ATOM 757 N N . SER A 1 94 ? 1.283 0.021 -16.395 1.00 86.69 94 SER A N 1
ATOM 758 C CA . SER A 1 94 ? 1.231 -0.963 -17.465 1.00 86.69 94 SER A CA 1
ATOM 759 C C . SER A 1 94 ? 2.090 -0.443 -18.605 1.00 86.69 94 SER A C 1
ATOM 761 O O . SER A 1 94 ? 1.817 0.641 -19.125 1.00 86.69 94 SER A O 1
ATOM 763 N N . HIS A 1 95 ? 3.159 -1.160 -18.940 1.00 94.06 95 HIS A N 1
ATOM 764 C CA . HIS A 1 95 ? 4.151 -0.675 -19.895 1.00 94.06 95 HIS A CA 1
ATOM 765 C C . HIS A 1 95 ? 4.771 -1.797 -20.726 1.00 94.06 95 HIS A C 1
ATOM 767 O O . HIS A 1 95 ? 4.749 -2.960 -20.330 1.00 94.06 95 HIS A O 1
ATOM 773 N N . ARG A 1 96 ? 5.338 -1.460 -21.884 1.00 95.38 96 ARG A N 1
ATOM 774 C CA . ARG A 1 96 ? 6.012 -2.420 -22.768 1.00 95.38 96 ARG A CA 1
ATOM 775 C C . ARG A 1 96 ? 7.309 -1.849 -23.325 1.00 95.38 96 ARG A C 1
ATOM 777 O O . ARG A 1 96 ? 7.441 -0.640 -23.494 1.00 95.38 96 ARG A O 1
ATOM 784 N N . SER A 1 97 ? 8.266 -2.731 -23.600 1.00 96.19 97 SER A N 1
ATOM 785 C CA . SER A 1 97 ? 9.574 -2.336 -24.135 1.00 96.19 97 SER A CA 1
ATOM 786 C C . SER A 1 97 ? 9.582 -2.366 -25.658 1.00 96.19 97 SER A C 1
ATOM 788 O O . SER A 1 97 ? 9.113 -3.333 -26.259 1.00 96.19 97 SER A O 1
ATOM 790 N N . VAL A 1 98 ? 10.183 -1.340 -26.255 1.00 97.00 98 VAL A N 1
ATOM 791 C CA . VAL A 1 98 ? 10.457 -1.234 -27.691 1.00 97.00 98 VAL A CA 1
ATOM 792 C C . VAL A 1 98 ? 11.917 -0.852 -27.882 1.00 97.00 98 VAL A C 1
ATOM 794 O O . VAL A 1 98 ? 12.394 0.075 -27.229 1.00 97.00 98 VAL A O 1
ATOM 797 N N . SER A 1 99 ? 12.639 -1.534 -28.765 1.00 97.38 99 SER A N 1
ATOM 798 C CA . SER A 1 99 ? 14.023 -1.184 -29.092 1.00 97.38 99 SER A CA 1
ATOM 799 C C . SER A 1 99 ? 14.259 -1.292 -30.594 1.00 97.38 99 SER A C 1
ATOM 801 O O . SER A 1 99 ? 14.085 -2.358 -31.179 1.00 97.38 99 SER A O 1
ATOM 803 N N . GLU A 1 100 ? 14.638 -0.177 -31.218 1.00 96.50 100 GLU A N 1
ATOM 804 C CA . GLU A 1 100 ? 14.910 -0.104 -32.658 1.00 96.50 100 GLU A CA 1
ATOM 805 C C . GLU A 1 100 ? 16.259 -0.748 -32.998 1.00 96.50 100 GLU A C 1
ATOM 807 O O . GLU A 1 100 ? 16.317 -1.632 -33.848 1.00 96.50 100 GLU A O 1
ATOM 812 N N . ASP A 1 101 ? 17.308 -0.401 -32.251 1.00 97.44 101 ASP A N 1
ATOM 813 C CA . ASP A 1 101 ? 18.684 -0.850 -32.506 1.00 97.44 101 ASP A CA 1
ATOM 814 C C . ASP A 1 101 ? 19.127 -2.043 -31.641 1.00 97.44 101 ASP A C 1
ATOM 816 O O . ASP A 1 101 ? 20.250 -2.535 -31.762 1.00 97.44 101 ASP A O 1
ATOM 820 N N . GLY A 1 102 ? 18.250 -2.524 -30.760 1.00 97.69 102 GLY A N 1
ATOM 821 C CA . GLY A 1 102 ? 18.589 -3.493 -29.727 1.00 97.69 102 GLY A CA 1
ATOM 822 C C . GLY A 1 102 ? 19.190 -2.835 -28.482 1.00 97.69 102 GLY A C 1
ATOM 823 O O . GLY A 1 102 ? 19.634 -1.684 -28.479 1.00 97.69 102 GLY A O 1
ATOM 824 N N . VAL A 1 103 ? 19.170 -3.571 -27.372 1.00 98.56 103 VAL A N 1
ATOM 825 C CA . VAL A 1 103 ? 19.624 -3.064 -26.070 1.00 98.56 103 VAL A CA 1
ATOM 826 C C . VAL A 1 103 ? 20.058 -4.210 -25.170 1.00 98.56 103 VAL A C 1
ATOM 828 O O . VAL A 1 103 ? 19.538 -5.323 -25.274 1.00 98.56 103 VAL A O 1
ATOM 831 N N . ARG A 1 104 ? 20.983 -3.931 -24.250 1.00 98.56 104 ARG A N 1
ATOM 832 C CA . ARG A 1 104 ? 21.352 -4.839 -23.163 1.00 98.56 104 ARG A CA 1
ATOM 833 C C . ARG A 1 104 ? 20.979 -4.222 -21.825 1.00 98.56 104 ARG A C 1
ATOM 835 O O . ARG A 1 104 ? 21.357 -3.091 -21.522 1.00 98.56 104 ARG A O 1
ATOM 842 N N . LEU A 1 105 ? 20.245 -4.975 -21.020 1.00 98.56 105 LEU A N 1
ATOM 843 C CA . LEU A 1 105 ? 19.612 -4.515 -19.791 1.00 98.56 105 LEU A CA 1
ATOM 844 C C . LEU A 1 105 ? 20.012 -5.399 -18.613 1.00 98.56 105 LEU A C 1
ATOM 846 O O . LEU A 1 105 ? 20.147 -6.613 -18.754 1.00 98.56 105 LEU A O 1
ATOM 850 N N . LEU A 1 106 ? 20.126 -4.786 -17.440 1.00 98.56 106 LEU A N 1
ATOM 851 C CA . LEU A 1 106 ? 20.032 -5.468 -16.157 1.00 98.56 106 LEU A CA 1
ATOM 852 C C . LEU A 1 106 ? 18.610 -5.268 -15.635 1.00 98.56 106 LEU A C 1
ATOM 854 O O . LEU A 1 106 ? 18.177 -4.132 -15.445 1.00 98.56 106 LEU A O 1
ATOM 858 N N . ILE A 1 107 ? 17.893 -6.362 -15.398 1.00 98.00 107 ILE A N 1
ATOM 859 C CA . ILE A 1 107 ? 16.549 -6.339 -14.820 1.00 98.00 107 ILE A CA 1
ATOM 860 C C . ILE A 1 107 ? 16.590 -7.021 -13.459 1.00 98.00 107 ILE A C 1
ATOM 862 O O . ILE A 1 107 ? 17.018 -8.170 -13.344 1.00 98.00 107 ILE A O 1
ATOM 866 N N . ILE A 1 108 ? 16.142 -6.308 -12.432 1.00 97.62 108 ILE A N 1
ATOM 867 C CA . ILE A 1 108 ? 16.027 -6.816 -11.068 1.00 97.62 108 ILE A CA 1
ATOM 868 C C . ILE A 1 108 ? 14.559 -6.770 -10.677 1.00 97.62 108 ILE A C 1
ATOM 870 O O . ILE A 1 108 ? 13.939 -5.711 -10.704 1.00 97.62 108 ILE A O 1
ATOM 874 N N . ASP A 1 109 ? 13.999 -7.906 -10.298 1.00 94.62 109 ASP A N 1
ATOM 875 C CA . ASP A 1 109 ? 12.617 -7.998 -9.846 1.00 94.62 109 ASP A CA 1
ATOM 876 C C . ASP A 1 109 ? 12.491 -8.934 -8.649 1.00 94.62 109 ASP A C 1
ATOM 878 O O . ASP A 1 109 ? 13.418 -9.674 -8.320 1.00 94.62 109 ASP A O 1
ATOM 882 N N . GLY A 1 110 ? 11.377 -8.854 -7.932 1.00 87.19 110 GLY A N 1
ATOM 883 C CA . GLY A 1 110 ? 11.192 -9.659 -6.739 1.00 87.19 110 GLY A CA 1
ATOM 884 C C . GLY A 1 110 ? 10.030 -9.219 -5.869 1.00 87.19 110 GLY A C 1
ATOM 885 O O . GLY A 1 110 ? 9.370 -8.215 -6.129 1.00 87.19 110 GLY A O 1
ATOM 886 N N . ASP A 1 111 ? 9.819 -9.961 -4.789 1.00 78.69 111 ASP A N 1
ATOM 887 C CA . ASP A 1 111 ? 8.700 -9.783 -3.864 1.00 78.69 111 ASP A CA 1
ATOM 888 C C . ASP A 1 111 ? 8.715 -8.406 -3.187 1.00 78.69 111 ASP A C 1
ATOM 890 O O . ASP A 1 111 ? 7.674 -7.880 -2.805 1.00 78.69 111 ASP A O 1
ATOM 894 N N . PHE A 1 112 ? 9.889 -7.777 -3.097 1.00 77.44 112 PHE A N 1
ATOM 895 C CA . PHE A 1 112 ? 10.055 -6.424 -2.567 1.00 77.44 112 PHE A CA 1
ATOM 896 C C . PHE A 1 112 ? 9.418 -5.333 -3.445 1.00 77.44 112 PHE A C 1
ATOM 898 O O . PHE A 1 112 ? 9.235 -4.216 -2.967 1.00 77.44 112 PHE A O 1
ATOM 905 N N . LEU A 1 113 ? 9.074 -5.642 -4.701 1.00 78.56 113 LEU A N 1
ATOM 906 C CA . LEU A 1 113 ? 8.370 -4.739 -5.618 1.00 78.56 113 LEU A CA 1
ATOM 907 C C . LEU A 1 113 ? 6.865 -5.005 -5.681 1.00 78.56 113 LEU A C 1
ATOM 909 O O . LEU A 1 113 ? 6.151 -4.229 -6.318 1.00 78.56 113 LEU A O 1
ATOM 913 N N . GLN A 1 114 ? 6.372 -6.057 -5.018 1.00 67.31 114 GLN A N 1
ATOM 914 C CA . GLN A 1 114 ? 4.936 -6.277 -4.892 1.00 67.31 114 GLN A CA 1
ATOM 915 C C . GLN A 1 114 ? 4.293 -5.073 -4.209 1.00 67.31 114 GLN A C 1
ATOM 917 O O . GLN A 1 114 ? 4.870 -4.468 -3.301 1.00 67.31 114 GLN A O 1
ATOM 922 N N . ARG A 1 115 ? 3.082 -4.722 -4.648 1.00 58.88 115 ARG A N 1
ATOM 923 C CA . ARG A 1 115 ? 2.336 -3.615 -4.066 1.00 58.88 115 ARG A CA 1
ATOM 924 C C . ARG A 1 115 ? 2.118 -3.923 -2.592 1.00 58.88 115 ARG A C 1
ATOM 926 O O . ARG A 1 115 ? 1.497 -4.919 -2.224 1.00 58.88 115 ARG A O 1
ATOM 933 N N . GLN A 1 116 ? 2.680 -3.069 -1.757 1.00 44.84 116 GLN A N 1
ATOM 934 C CA . GLN A 1 116 ? 2.730 -3.251 -0.323 1.00 44.84 116 GLN A CA 1
ATOM 935 C C . GLN A 1 116 ? 1.402 -2.811 0.305 1.00 44.84 116 GLN A C 1
ATOM 937 O O . GLN A 1 116 ? 1.257 -1.731 0.852 1.00 44.84 116 GLN A O 1
ATOM 942 N N . GLY A 1 117 ? 0.400 -3.676 0.155 1.00 52.56 117 GLY A N 1
ATOM 943 C CA . GLY A 1 117 ? -0.632 -3.921 1.154 1.00 52.56 117 GLY A CA 1
ATOM 944 C C . GLY A 1 117 ? -0.473 -5.360 1.642 1.00 52.56 117 GLY A C 1
ATOM 945 O O . GLY A 1 117 ? 0.324 -6.107 1.082 1.00 52.56 117 GLY A O 1
ATOM 946 N N . ALA A 1 118 ? -1.251 -5.827 2.617 1.00 48.69 118 ALA A N 1
ATOM 947 C CA . ALA A 1 118 ? -1.118 -7.211 3.084 1.00 48.69 118 ALA A CA 1
ATOM 948 C C . ALA A 1 118 ? -1.414 -8.281 1.995 1.00 48.69 118 ALA A C 1
ATOM 950 O O . ALA A 1 118 ? -1.437 -9.463 2.315 1.00 48.69 118 ALA A O 1
ATOM 951 N N . GLY A 1 119 ? -1.705 -7.900 0.740 1.00 58.97 119 GLY A N 1
ATOM 952 C CA . GLY A 1 119 ? -2.114 -8.786 -0.360 1.00 58.97 119 GLY A CA 1
ATOM 953 C C . GLY A 1 119 ? -3.485 -9.431 -0.140 1.00 58.97 119 GLY A C 1
ATOM 954 O O . GLY A 1 119 ? -3.935 -10.254 -0.928 1.00 58.97 119 GLY A O 1
ATOM 955 N N . LEU A 1 120 ? -4.148 -9.071 0.958 1.00 71.38 120 LEU A N 1
ATOM 956 C CA . LEU A 1 120 ? -5.368 -9.702 1.442 1.00 71.38 120 LEU A CA 1
ATOM 957 C C . LEU A 1 120 ? -6.638 -8.973 1.008 1.00 71.38 120 LEU A C 1
ATOM 959 O O . LEU A 1 120 ? -7.725 -9.534 1.128 1.00 71.38 120 LEU A O 1
ATOM 963 N N . LEU A 1 121 ? -6.519 -7.727 0.553 1.00 83.56 121 LEU A N 1
ATOM 964 C CA . LEU A 1 121 ? -7.637 -6.853 0.219 1.00 83.56 121 LEU A CA 1
ATOM 965 C C . LEU A 1 121 ? -7.444 -6.251 -1.180 1.00 83.56 121 LEU A C 1
ATOM 967 O O . LEU A 1 121 ? -6.308 -5.982 -1.561 1.00 83.56 121 LEU A O 1
ATOM 971 N N . PRO A 1 122 ? -8.531 -6.032 -1.940 1.00 83.81 122 PRO A N 1
ATOM 972 C CA . PRO A 1 122 ? -8.469 -5.385 -3.245 1.00 83.81 122 PRO A CA 1
ATOM 973 C C . PRO A 1 122 ? -8.149 -3.892 -3.109 1.00 83.81 122 PRO A C 1
ATOM 975 O O . PRO A 1 122 ? -8.501 -3.268 -2.109 1.00 83.81 122 PRO A O 1
ATOM 978 N N . ASP A 1 123 ? -7.579 -3.292 -4.155 1.00 86.12 123 ASP A N 1
ATOM 979 C CA . ASP A 1 123 ? -7.302 -1.845 -4.209 1.00 86.12 123 ASP A CA 1
ATOM 980 C C . ASP A 1 123 ? -8.570 -0.982 -4.201 1.00 86.12 123 ASP A C 1
ATOM 982 O O . ASP A 1 123 ? -8.523 0.202 -3.866 1.00 86.12 123 ASP A O 1
ATOM 986 N N . HIS A 1 124 ? -9.697 -1.571 -4.594 1.00 90.81 124 HIS A N 1
ATOM 987 C CA . HIS A 1 124 ? -10.983 -0.906 -4.690 1.00 90.81 124 HIS A CA 1
ATOM 988 C C . HIS A 1 124 ? -12.114 -1.829 -4.226 1.00 90.81 124 HIS A C 1
ATOM 990 O O . HIS A 1 124 ? -12.150 -3.013 -4.575 1.00 90.81 124 HIS A O 1
ATOM 996 N N . LEU A 1 125 ? -13.054 -1.279 -3.459 1.00 94.19 125 LEU A N 1
ATOM 997 C CA . LEU A 1 125 ? -14.260 -1.971 -3.014 1.00 94.19 125 LEU A CA 1
ATOM 998 C C . LEU A 1 125 ? -15.439 -0.997 -2.931 1.00 94.19 125 LEU A C 1
ATOM 1000 O O . LEU A 1 125 ? -15.332 0.063 -2.321 1.00 94.19 125 LEU A O 1
ATOM 1004 N N . GLU A 1 126 ? -16.584 -1.380 -3.489 1.00 96.19 126 GLU A N 1
ATOM 1005 C CA . GLU A 1 126 ? -17.829 -0.621 -3.349 1.00 96.19 126 GLU A CA 1
ATOM 1006 C C . GLU A 1 126 ? -18.779 -1.269 -2.344 1.00 96.19 126 GLU A C 1
ATOM 1008 O O . GLU A 1 126 ? -18.815 -2.490 -2.167 1.00 96.19 126 GLU A O 1
ATOM 1013 N N . THR A 1 127 ? -19.598 -0.429 -1.725 1.00 97.38 127 THR A N 1
ATOM 1014 C CA . THR A 1 127 ? -20.731 -0.822 -0.891 1.00 97.38 127 THR A CA 1
ATOM 1015 C C . THR A 1 127 ? -21.991 -0.086 -1.358 1.00 97.38 127 THR A C 1
ATOM 1017 O O . THR A 1 127 ? -22.013 0.548 -2.416 1.00 97.38 127 THR A O 1
ATOM 1020 N N . GLY A 1 128 ? -23.071 -0.155 -0.573 1.00 97.25 128 GLY A N 1
ATOM 1021 C CA . GLY A 1 128 ? -24.294 0.584 -0.881 1.00 97.25 128 GLY A CA 1
ATOM 1022 C C . GLY A 1 128 ? -24.057 2.094 -0.971 1.00 97.25 128 GLY A C 1
ATOM 1023 O O . GLY A 1 128 ? -24.496 2.720 -1.932 1.00 97.25 128 GLY A O 1
ATOM 1024 N N . ARG A 1 129 ? -23.342 2.673 0.004 1.00 98.31 129 ARG A N 1
ATOM 1025 C CA . ARG A 1 129 ? -23.153 4.130 0.132 1.00 98.31 129 ARG A CA 1
ATOM 1026 C C . ARG A 1 129 ? -21.710 4.590 -0.044 1.00 98.31 129 ARG A C 1
ATOM 1028 O O . ARG A 1 129 ? -21.479 5.795 -0.146 1.00 98.31 129 ARG A O 1
ATOM 1035 N N . LEU A 1 130 ? -20.748 3.671 -0.042 1.00 98.69 130 LEU A N 1
ATOM 1036 C CA . LEU A 1 130 ? -19.330 3.995 0.040 1.00 98.69 130 LEU A CA 1
ATOM 1037 C C . LEU A 1 130 ? -18.538 3.392 -1.112 1.00 98.69 130 LEU A C 1
ATOM 1039 O O . LEU A 1 130 ? -18.885 2.361 -1.687 1.00 98.69 130 LEU A O 1
ATOM 1043 N N . ARG A 1 131 ? -17.420 4.048 -1.384 1.00 98.19 131 ARG A N 1
ATOM 1044 C CA . ARG A 1 131 ? -16.326 3.559 -2.205 1.00 98.19 131 ARG A CA 1
ATOM 1045 C C . ARG A 1 131 ? -15.063 3.579 -1.351 1.00 98.19 131 ARG A C 1
ATOM 1047 O O . ARG A 1 131 ? -14.768 4.585 -0.715 1.00 98.19 131 ARG A O 1
ATOM 1054 N N . LEU A 1 132 ? -14.352 2.463 -1.300 1.00 98.19 132 LEU A N 1
ATOM 1055 C CA . LEU A 1 132 ? -13.103 2.300 -0.570 1.00 98.19 132 LEU A CA 1
ATOM 1056 C C . LEU A 1 132 ? -11.989 2.183 -1.603 1.00 98.19 132 LEU A C 1
ATOM 1058 O O . LEU A 1 132 ? -11.925 1.181 -2.309 1.00 98.19 132 LEU A O 1
ATOM 1062 N N . ASP A 1 133 ? -11.128 3.190 -1.689 1.00 95.31 133 ASP A N 1
ATOM 1063 C CA . ASP A 1 133 ? -9.970 3.183 -2.587 1.00 95.31 133 ASP A CA 1
ATOM 1064 C C . ASP A 1 133 ? -8.683 3.125 -1.789 1.00 95.31 133 ASP A C 1
ATOM 1066 O O . ASP A 1 133 ? -8.597 3.744 -0.730 1.00 95.31 133 ASP A O 1
ATOM 1070 N N . ILE A 1 134 ? -7.659 2.463 -2.320 1.00 93.06 134 ILE A N 1
ATOM 1071 C CA . ILE A 1 134 ? -6.322 2.561 -1.743 1.00 93.06 134 ILE A CA 1
ATOM 1072 C C . ILE A 1 134 ? -5.877 4.029 -1.678 1.00 93.06 134 ILE A C 1
ATOM 1074 O O . ILE A 1 134 ? -6.125 4.810 -2.604 1.00 93.06 134 ILE A O 1
ATOM 1078 N N . LEU A 1 135 ? -5.243 4.387 -0.564 1.00 94.44 135 LEU A N 1
ATOM 1079 C CA . LEU A 1 135 ? -4.695 5.713 -0.313 1.00 94.44 135 LEU A CA 1
ATOM 1080 C C . LEU A 1 135 ? -3.783 6.178 -1.460 1.00 94.44 135 LEU A C 1
ATOM 1082 O O . LEU A 1 135 ? -3.014 5.391 -2.015 1.00 94.44 135 LEU A O 1
ATOM 1086 N N . ARG A 1 136 ? -3.849 7.467 -1.804 1.00 90.44 136 ARG A N 1
ATOM 1087 C CA . ARG A 1 136 ? -2.978 8.101 -2.805 1.00 90.44 136 ARG A CA 1
ATOM 1088 C C . ARG A 1 136 ? -2.354 9.371 -2.249 1.00 90.44 136 ARG A C 1
ATOM 1090 O O . ARG A 1 136 ? -2.826 9.918 -1.262 1.00 90.44 136 ARG A O 1
ATOM 1097 N N . ILE A 1 137 ? -1.303 9.855 -2.909 1.00 87.75 137 ILE A N 1
ATOM 1098 C CA . ILE A 1 137 ? -0.659 11.126 -2.546 1.00 87.75 137 ILE A CA 1
ATOM 1099 C C . ILE A 1 137 ? -1.657 12.288 -2.614 1.00 87.75 137 ILE A C 1
ATOM 1101 O O . ILE A 1 137 ? -1.665 13.113 -1.710 1.00 87.75 137 ILE A O 1
ATOM 1105 N N . ASP A 1 138 ? -2.564 12.273 -3.593 1.00 92.38 138 ASP A N 1
ATOM 1106 C CA . ASP A 1 138 ? -3.614 13.288 -3.772 1.00 92.38 138 ASP A CA 1
ATOM 1107 C C . ASP A 1 138 ? -4.616 13.368 -2.598 1.00 92.38 138 ASP A C 1
ATOM 1109 O O . ASP A 1 138 ? -5.417 14.297 -2.524 1.00 92.38 138 ASP A O 1
ATOM 1113 N N . ASP A 1 139 ? -4.585 12.414 -1.659 1.00 96.94 139 ASP A N 1
ATOM 1114 C CA . ASP A 1 139 ? -5.380 12.458 -0.428 1.00 96.94 139 ASP A CA 1
ATOM 1115 C C . ASP A 1 139 ? -4.727 13.288 0.691 1.00 96.94 139 ASP A C 1
ATOM 1117 O O . ASP A 1 139 ? -5.273 13.357 1.793 1.00 96.94 139 ASP A O 1
ATOM 1121 N N . SER A 1 140 ? -3.578 13.921 0.446 1.00 95.19 140 SER A N 1
ATOM 1122 C CA . SER A 1 140 ? -2.795 14.701 1.418 1.00 95.19 140 SER A CA 1
ATOM 1123 C C . SER A 1 140 ? -3.622 15.720 2.199 1.00 95.19 140 SER A C 1
ATOM 1125 O O . SER A 1 140 ? -3.591 15.710 3.433 1.00 95.19 140 SER A O 1
ATOM 1127 N N . THR A 1 141 ? -4.438 16.528 1.517 1.00 97.44 141 THR A N 1
ATOM 1128 C CA . THR A 1 141 ? -5.311 17.515 2.173 1.00 97.44 141 THR A CA 1
ATOM 1129 C C . THR A 1 141 ? -6.314 16.846 3.120 1.00 97.44 141 THR A C 1
ATOM 1131 O O . THR A 1 141 ? -6.507 17.294 4.252 1.00 97.44 141 THR A O 1
ATOM 1134 N N . PHE A 1 142 ? -6.927 15.740 2.688 1.00 98.19 142 PHE A N 1
ATOM 1135 C CA . PHE A 1 142 ? -7.871 14.977 3.503 1.00 98.19 142 PHE A CA 1
ATOM 1136 C C . PHE A 1 142 ? -7.182 14.313 4.704 1.00 98.19 142 PHE A C 1
ATOM 1138 O O . PHE A 1 142 ? -7.661 14.433 5.832 1.00 98.19 142 PHE A O 1
ATOM 1145 N N . ILE A 1 143 ? -6.042 13.653 4.485 1.00 98.31 143 ILE A N 1
ATOM 1146 C CA . ILE A 1 143 ? -5.277 12.981 5.539 1.00 98.31 143 ILE A CA 1
ATOM 1147 C C . ILE A 1 143 ? -4.814 13.985 6.585 1.00 98.31 143 ILE A C 1
ATOM 1149 O O . ILE A 1 143 ? -4.973 13.721 7.774 1.00 98.31 143 ILE A O 1
ATOM 1153 N N . ARG A 1 144 ? -4.322 15.157 6.173 1.00 98.31 144 ARG A N 1
ATOM 1154 C CA . ARG A 1 144 ? -3.966 16.234 7.100 1.00 98.31 144 ARG A CA 1
ATOM 1155 C C . ARG A 1 144 ? -5.150 16.632 7.980 1.00 98.31 144 ARG A C 1
ATOM 1157 O O . ARG A 1 144 ? -4.976 16.752 9.189 1.00 98.31 144 ARG A O 1
ATOM 1164 N N . GLY A 1 145 ? -6.345 16.795 7.411 1.00 98.12 145 GLY A N 1
ATOM 1165 C CA . GLY A 1 145 ? -7.556 17.068 8.190 1.00 98.12 145 GLY A CA 1
ATOM 1166 C C . GLY A 1 145 ? -7.886 15.944 9.177 1.00 98.12 145 GLY A C 1
ATOM 1167 O O . GLY A 1 145 ? -8.113 16.195 10.358 1.00 98.12 145 GLY A O 1
ATOM 1168 N N . LEU A 1 146 ? -7.841 14.693 8.714 1.00 98.50 146 LEU A N 1
ATOM 1169 C CA . LEU A 1 146 ? -8.180 13.522 9.518 1.00 98.50 146 LEU A CA 1
ATOM 1170 C C . LEU A 1 146 ? -7.239 13.332 10.716 1.00 98.50 146 LEU A C 1
ATOM 1172 O O . LEU A 1 146 ? -7.717 13.148 11.836 1.00 98.50 146 LEU A O 1
ATOM 1176 N N . VAL A 1 147 ? -5.920 13.402 10.505 1.00 98.31 147 VAL A N 1
ATOM 1177 C CA . VAL A 1 147 ? -4.929 13.129 11.565 1.00 98.31 147 VAL A CA 1
ATOM 1178 C C . VAL A 1 147 ? -4.812 14.241 12.608 1.00 98.31 147 VAL A C 1
ATOM 1180 O O . VAL A 1 147 ? -4.221 14.027 13.663 1.00 98.31 147 VAL A O 1
ATOM 1183 N N . ASN A 1 148 ? -5.387 15.413 12.331 1.00 98.25 148 ASN A N 1
ATOM 1184 C CA . ASN A 1 148 ? -5.483 16.529 13.272 1.00 98.25 148 ASN A CA 1
ATOM 1185 C C . ASN A 1 148 ? -6.892 16.671 13.879 1.00 98.25 148 ASN A C 1
ATOM 1187 O O . ASN A 1 148 ? -7.148 17.625 14.612 1.00 98.25 148 ASN A O 1
ATOM 1191 N N . SER A 1 149 ? -7.817 15.750 13.586 1.00 97.75 149 SER A N 1
ATOM 1192 C CA . SER A 1 149 ? -9.140 15.750 14.215 1.00 97.75 149 SER A CA 1
ATOM 1193 C C . SER A 1 149 ? -9.051 15.406 15.706 1.00 97.75 149 SER A C 1
ATOM 1195 O O . SER A 1 149 ? -8.173 14.652 16.131 1.00 97.75 149 SER A O 1
ATOM 1197 N N . GLU A 1 150 ? -9.989 15.921 16.505 1.00 95.06 150 GLU A N 1
ATOM 1198 C CA . GLU A 1 150 ? -10.026 15.703 17.960 1.00 95.06 150 GLU A CA 1
ATOM 1199 C C . GLU A 1 150 ? -10.017 14.209 18.319 1.00 95.06 150 GLU A C 1
ATOM 1201 O O . GLU A 1 150 ? -9.218 13.769 19.146 1.00 95.06 150 GLU A O 1
ATOM 1206 N N . GLY A 1 151 ? -10.845 13.409 17.638 1.00 93.69 151 GLY A N 1
ATOM 1207 C CA . GLY A 1 151 ? -10.913 11.964 17.853 1.00 93.69 151 GLY A CA 1
ATOM 1208 C C . GLY A 1 151 ? -9.606 11.246 17.514 1.00 93.69 151 GLY A C 1
ATOM 1209 O O . GLY A 1 151 ? -9.196 10.347 18.246 1.00 93.69 151 GLY A O 1
ATOM 1210 N N . TRP A 1 152 ? -8.915 11.652 16.444 1.00 97.19 152 TRP A N 1
ATOM 1211 C CA . TRP A 1 152 ? -7.615 11.076 16.102 1.00 97.19 152 TRP A CA 1
ATOM 1212 C C . TRP A 1 152 ? -6.559 11.423 17.152 1.00 97.19 152 TRP A C 1
ATOM 1214 O O . TRP A 1 152 ? -5.877 10.535 17.661 1.00 97.19 152 TRP A O 1
ATOM 1224 N N . LEU A 1 153 ? -6.433 12.701 17.509 1.00 96.81 153 LEU A N 1
ATOM 1225 C CA . LEU A 1 153 ? -5.439 13.153 18.482 1.00 96.81 153 LEU A CA 1
ATOM 1226 C C . LEU A 1 153 ? -5.645 12.497 19.849 1.00 96.81 153 LEU A C 1
ATOM 1228 O O . LEU A 1 153 ? -4.671 12.091 20.476 1.00 96.81 153 LEU A O 1
ATOM 1232 N N . HIS A 1 154 ? -6.899 12.350 20.280 1.00 94.62 154 HIS A N 1
ATOM 1233 C CA . HIS A 1 154 ? -7.226 11.746 21.564 1.00 94.62 154 HIS A CA 1
ATOM 1234 C C . HIS A 1 154 ? -7.012 10.226 21.587 1.00 94.62 154 HIS A C 1
ATOM 1236 O O . HIS A 1 154 ? -6.429 9.719 22.541 1.00 94.62 154 HIS A O 1
ATOM 1242 N N . PHE A 1 155 ? -7.461 9.496 20.555 1.00 94.62 155 PHE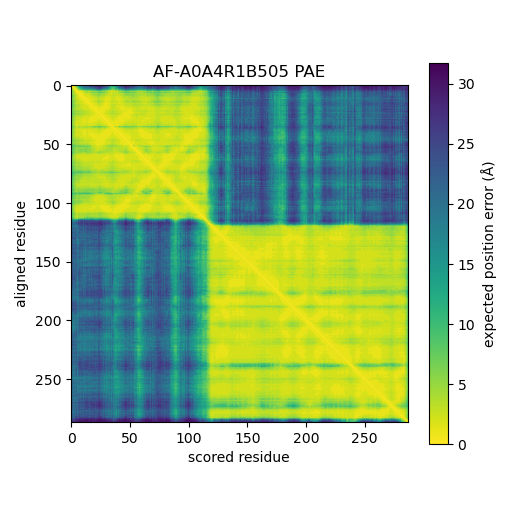 A N 1
ATOM 1243 C CA . PHE A 1 155 ? -7.491 8.027 20.594 1.00 94.62 155 PHE A CA 1
ATOM 1244 C C . PHE A 1 155 ? -6.350 7.318 19.855 1.00 94.62 155 PHE A C 1
ATOM 1246 O O . PHE A 1 155 ? -6.218 6.100 19.968 1.00 94.62 155 PHE A O 1
ATOM 1253 N N . ILE A 1 156 ? -5.584 8.041 19.039 1.00 92.75 156 ILE A N 1
ATOM 1254 C CA . ILE A 1 156 ? -4.521 7.483 18.191 1.00 92.75 156 ILE A CA 1
ATOM 1255 C C . ILE A 1 156 ? -3.192 8.207 18.433 1.00 92.75 156 ILE A C 1
ATOM 1257 O O . ILE A 1 156 ? -2.142 7.567 18.417 1.00 92.75 156 ILE A O 1
ATOM 1261 N N . GLY A 1 157 ? -3.236 9.528 18.615 1.00 94.25 157 GLY A N 1
ATOM 1262 C CA . GLY A 1 157 ? -2.073 10.363 18.901 1.00 94.25 157 GLY A CA 1
ATOM 1263 C C . GLY A 1 157 ? -1.597 11.217 17.723 1.00 94.25 157 GLY A C 1
ATOM 1264 O O . GLY A 1 157 ? -1.902 10.969 16.550 1.00 94.25 157 GLY A O 1
ATOM 1265 N N . ASP A 1 158 ? -0.828 12.251 18.065 1.00 96.56 158 ASP A N 1
ATOM 1266 C CA . ASP A 1 158 ? -0.318 13.259 17.136 1.00 96.56 158 ASP A CA 1
ATOM 1267 C C . ASP A 1 158 ? 0.733 12.682 16.175 1.00 96.56 158 ASP A C 1
ATOM 1269 O O . ASP A 1 158 ? 1.783 12.179 16.583 1.00 96.56 158 ASP A O 1
ATOM 1273 N N . ARG A 1 159 ? 0.449 12.784 14.871 1.00 96.56 159 ARG A N 1
ATOM 1274 C CA . ARG A 1 159 ? 1.315 12.296 13.787 1.00 96.56 159 ARG A CA 1
ATOM 1275 C C . ARG A 1 159 ? 2.336 13.325 13.306 1.00 96.56 159 ARG A C 1
ATOM 1277 O O . ARG A 1 159 ? 3.108 13.000 12.410 1.00 96.56 159 ARG A O 1
ATOM 1284 N N . LYS A 1 160 ? 2.358 14.528 13.896 1.00 97.25 160 LYS A N 1
ATOM 1285 C CA . LYS A 1 160 ? 3.245 15.642 13.521 1.00 97.25 160 LYS A CA 1
ATOM 1286 C C . LYS A 1 160 ? 3.069 16.072 12.062 1.00 97.25 160 LYS A C 1
ATOM 1288 O O . LYS A 1 160 ? 4.034 16.396 11.381 1.00 97.25 160 LYS A O 1
ATOM 1293 N N . VAL A 1 161 ? 1.824 16.047 11.583 1.00 97.62 161 VAL A N 1
ATOM 1294 C CA . VAL A 1 161 ? 1.454 16.427 10.214 1.00 97.62 161 VAL A CA 1
ATOM 1295 C C . VAL A 1 161 ? 0.790 17.794 10.253 1.00 97.62 161 VAL A C 1
ATOM 1297 O O . VAL A 1 161 ? -0.419 17.885 10.467 1.00 97.62 161 VAL A O 1
ATOM 1300 N N . HIS A 1 162 ? 1.566 18.863 10.082 1.00 96.06 162 HIS A N 1
ATOM 1301 C CA . HIS A 1 162 ? 1.050 20.229 10.229 1.00 96.06 162 HIS A CA 1
ATOM 1302 C C . HIS A 1 162 ? 1.110 21.047 8.932 1.00 96.06 162 HIS A C 1
ATOM 1304 O O . HIS A 1 162 ? 0.410 22.057 8.827 1.00 96.06 162 HIS A O 1
ATOM 1310 N N . SER A 1 163 ? 1.846 20.581 7.920 1.00 95.62 163 SER A N 1
ATOM 1311 C CA . SER A 1 163 ? 1.859 21.154 6.571 1.00 95.62 163 SER A CA 1
ATOM 1312 C C . SER A 1 163 ? 1.410 20.161 5.492 1.00 95.62 163 SER A C 1
ATOM 1314 O O . SER A 1 163 ? 1.180 18.978 5.753 1.00 95.62 163 SER A O 1
ATOM 1316 N N . GLU A 1 164 ? 1.269 20.657 4.263 1.00 93.62 164 GLU A N 1
ATOM 1317 C CA . GLU A 1 164 ? 1.000 19.813 3.099 1.00 93.62 164 GLU A CA 1
ATOM 1318 C C . GLU A 1 164 ? 2.184 18.879 2.801 1.00 93.62 164 GLU A C 1
ATOM 1320 O O . GLU A 1 164 ? 1.998 17.691 2.548 1.00 93.62 164 GLU A O 1
ATOM 1325 N N . GLU A 1 165 ? 3.414 19.381 2.920 1.00 92.88 165 GLU A N 1
ATOM 1326 C CA . GLU A 1 165 ? 4.633 18.587 2.752 1.00 92.88 165 GLU A CA 1
ATOM 1327 C C . GLU A 1 165 ? 4.734 17.473 3.799 1.00 92.88 165 GLU A C 1
ATOM 1329 O O . GLU A 1 165 ? 5.141 16.355 3.474 1.00 92.88 165 GLU A O 1
ATOM 1334 N N . ASP A 1 166 ? 4.337 17.746 5.047 1.00 95.88 166 ASP A N 1
ATOM 1335 C CA . ASP A 1 166 ? 4.272 16.714 6.080 1.00 95.88 166 ASP A CA 1
ATOM 1336 C C . ASP A 1 166 ? 3.239 15.642 5.734 1.00 95.88 166 ASP A C 1
ATOM 1338 O O . ASP A 1 166 ? 3.494 14.457 5.946 1.00 95.88 166 ASP A O 1
ATOM 1342 N N . ALA A 1 167 ? 2.091 16.035 5.175 1.00 95.12 167 ALA A N 1
ATOM 1343 C CA . ALA A 1 167 ? 1.036 15.104 4.793 1.00 95.12 167 ALA A CA 1
ATOM 1344 C C . ALA A 1 167 ? 1.486 14.197 3.645 1.00 95.12 167 ALA A C 1
ATOM 1346 O O . ALA A 1 167 ? 1.319 12.981 3.727 1.00 95.12 167 ALA A O 1
ATOM 1347 N N . VAL A 1 168 ? 2.133 14.762 2.623 1.00 89.56 168 VAL A N 1
ATOM 1348 C CA . VAL A 1 168 ? 2.737 13.991 1.528 1.00 89.56 168 VAL A CA 1
ATOM 1349 C C . VAL A 1 168 ? 3.780 13.014 2.072 1.00 89.56 168 VAL A C 1
ATOM 1351 O O . VAL A 1 168 ? 3.721 11.827 1.753 1.00 89.56 168 VAL A O 1
ATOM 1354 N N . ARG A 1 169 ? 4.688 13.466 2.948 1.00 89.94 169 ARG A N 1
ATOM 1355 C CA . ARG A 1 169 ? 5.713 12.605 3.565 1.00 89.94 169 ARG A CA 1
ATOM 1356 C C . ARG A 1 169 ? 5.090 11.488 4.405 1.00 89.94 169 ARG A C 1
ATOM 1358 O O . ARG A 1 169 ? 5.538 10.344 4.352 1.00 89.94 169 ARG A O 1
ATOM 1365 N N . TYR A 1 170 ? 4.042 11.805 5.160 1.00 93.38 170 TYR A N 1
ATOM 1366 C CA . TYR A 1 170 ? 3.314 10.837 5.973 1.00 93.38 170 TYR A CA 1
ATOM 1367 C C . TYR A 1 170 ? 2.616 9.782 5.106 1.00 93.38 170 TYR A C 1
ATOM 1369 O O . TYR A 1 170 ? 2.732 8.587 5.381 1.00 93.38 170 TYR A O 1
ATOM 1377 N N . ILE A 1 171 ? 1.967 10.196 4.013 1.00 90.50 171 ILE A N 1
ATOM 1378 C CA . ILE A 1 171 ? 1.362 9.274 3.046 1.00 90.50 171 ILE A CA 1
ATOM 1379 C C . ILE A 1 171 ? 2.426 8.405 2.381 1.00 90.50 171 ILE A C 1
ATOM 1381 O O . ILE A 1 171 ? 2.235 7.197 2.305 1.00 90.50 171 ILE A O 1
ATOM 1385 N N . GLN A 1 172 ? 3.558 8.967 1.953 1.00 83.94 172 GLN A N 1
ATOM 1386 C CA . GLN A 1 172 ? 4.665 8.184 1.391 1.00 83.94 172 GLN A CA 1
ATOM 1387 C C . GLN A 1 172 ? 5.144 7.102 2.365 1.00 83.94 172 GLN A C 1
ATOM 1389 O O . GLN A 1 172 ? 5.332 5.958 1.959 1.00 83.94 172 GLN A O 1
ATOM 1394 N N . GLY A 1 173 ? 5.268 7.430 3.655 1.00 82.88 173 GLY A N 1
ATOM 1395 C CA . GLY A 1 173 ? 5.598 6.454 4.695 1.00 82.88 173 GLY A CA 1
ATOM 1396 C C . GLY A 1 173 ? 4.540 5.355 4.853 1.00 82.88 173 GLY A C 1
ATOM 1397 O O . GLY A 1 173 ? 4.888 4.188 5.015 1.00 82.88 173 GLY A O 1
ATOM 1398 N N . MET A 1 174 ? 3.251 5.700 4.762 1.00 87.12 174 MET A N 1
ATOM 1399 C CA . MET A 1 174 ? 2.161 4.718 4.798 1.00 87.12 174 MET A CA 1
ATOM 1400 C C . MET A 1 174 ? 2.131 3.824 3.552 1.00 87.12 174 MET A C 1
ATOM 1402 O O . MET A 1 174 ? 1.951 2.618 3.685 1.00 87.12 174 MET A O 1
ATOM 1406 N N . LEU A 1 175 ? 2.332 4.392 2.359 1.00 81.00 175 LEU A N 1
ATOM 1407 C CA . LEU A 1 175 ? 2.369 3.655 1.090 1.00 81.00 175 LEU A CA 1
ATOM 1408 C C . LEU A 1 175 ? 3.613 2.770 0.957 1.00 81.00 175 LEU A C 1
ATOM 1410 O O . LEU A 1 175 ? 3.562 1.740 0.294 1.00 81.00 175 LEU A O 1
ATOM 1414 N N . GLY A 1 176 ? 4.718 3.154 1.597 1.00 72.62 176 GLY A N 1
ATOM 1415 C CA . GLY A 1 176 ? 5.937 2.351 1.675 1.00 72.62 176 GLY A CA 1
ATOM 1416 C C . GLY A 1 176 ? 5.890 1.228 2.717 1.00 72.62 176 GLY A C 1
ATOM 1417 O O . GLY A 1 176 ? 6.890 0.537 2.891 1.00 72.62 176 GLY A O 1
ATOM 1418 N N . ASN A 1 177 ? 4.780 1.050 3.444 1.00 79.81 177 ASN A N 1
ATOM 1419 C CA . ASN A 1 177 ? 4.670 0.042 4.494 1.00 79.81 177 ASN A CA 1
ATOM 1420 C C . ASN A 1 177 ? 3.942 -1.228 4.016 1.00 79.81 177 ASN A C 1
ATOM 1422 O O . ASN A 1 177 ? 2.716 -1.294 4.061 1.00 79.81 177 ASN A O 1
ATOM 1426 N N . ALA A 1 178 ? 4.709 -2.285 3.714 1.00 71.31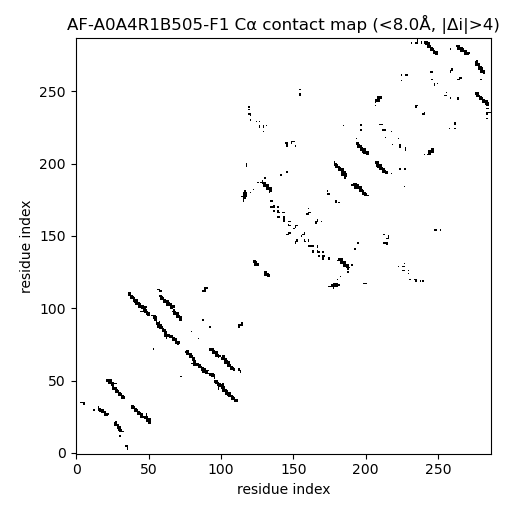 178 ALA A N 1
ATOM 1427 C CA . ALA A 1 178 ? 4.261 -3.655 3.376 1.00 71.31 178 ALA A CA 1
ATOM 1428 C C . ALA A 1 178 ? 3.154 -4.195 4.249 1.00 71.31 178 ALA A C 1
ATOM 1430 O O . ALA A 1 178 ? 2.322 -4.997 3.828 1.00 71.31 178 ALA A O 1
ATOM 1431 N N . ASN A 1 179 ? 3.215 -3.801 5.509 1.00 83.12 179 A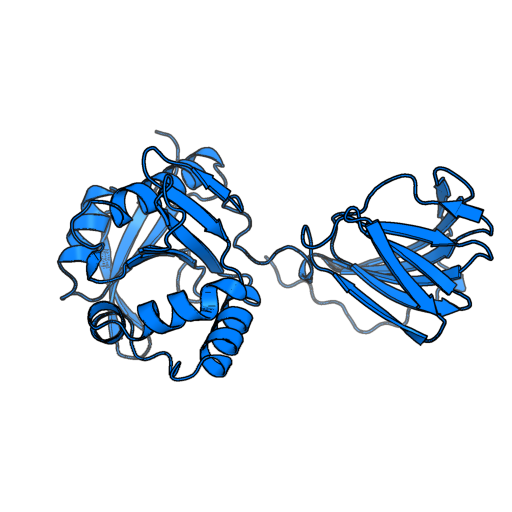SN A N 1
ATOM 1432 C CA . ASN A 1 179 ? 2.388 -4.351 6.542 1.00 83.12 179 ASN A CA 1
ATOM 1433 C C . ASN A 1 179 ? 1.076 -3.587 6.680 1.00 83.12 179 ASN A C 1
ATOM 1435 O O . ASN A 1 179 ? 0.294 -3.953 7.545 1.00 83.12 179 ASN A O 1
ATOM 1439 N N . ALA A 1 180 ? 0.805 -2.554 5.881 1.00 87.81 180 ALA A N 1
ATOM 1440 C CA . ALA A 1 180 ? -0.406 -1.758 5.993 1.00 87.81 180 ALA A CA 1
ATOM 1441 C C . ALA A 1 180 ? -1.159 -1.676 4.665 1.00 87.81 180 ALA A C 1
ATOM 1443 O O . ALA A 1 180 ? -0.603 -1.401 3.613 1.00 87.81 180 ALA A O 1
ATOM 1444 N N . THR A 1 181 ? -2.471 -1.859 4.723 1.00 91.06 181 THR A N 1
ATOM 1445 C CA . THR A 1 181 ? -3.385 -1.455 3.657 1.00 91.06 181 THR A CA 1
ATOM 1446 C C . THR A 1 181 ? -4.275 -0.360 4.207 1.00 91.06 181 THR A C 1
ATOM 1448 O O . THR A 1 181 ? -4.911 -0.548 5.243 1.00 91.06 181 THR A O 1
ATOM 1451 N N . ILE A 1 182 ? -4.295 0.788 3.533 1.00 95.00 182 ILE A N 1
ATOM 1452 C CA . ILE A 1 182 ? -5.099 1.944 3.919 1.00 95.00 182 ILE A CA 1
ATOM 1453 C C . ILE A 1 182 ? -6.095 2.208 2.801 1.00 95.00 182 ILE A C 1
ATOM 1455 O O . ILE A 1 182 ? -5.707 2.616 1.707 1.00 95.00 182 ILE A O 1
ATOM 1459 N N . HIS A 1 183 ? -7.375 1.998 3.093 1.00 97.50 183 HIS A N 1
ATOM 1460 C CA . HIS A 1 183 ? -8.459 2.424 2.222 1.00 97.50 183 HIS A CA 1
ATOM 1461 C C . HIS A 1 183 ? -8.999 3.763 2.694 1.00 97.50 183 HIS A C 1
ATOM 1463 O O . HIS A 1 183 ? -9.434 3.896 3.839 1.00 97.50 183 HIS A O 1
ATOM 1469 N N . VAL A 1 184 ? -9.027 4.741 1.797 1.00 98.56 184 VAL A N 1
ATOM 1470 C CA . VAL A 1 184 ? -9.796 5.967 1.976 1.00 98.56 184 VAL A CA 1
ATOM 1471 C C . VAL A 1 184 ? -11.256 5.657 1.683 1.00 98.56 184 VAL A C 1
ATOM 1473 O O . VAL A 1 184 ? -11.614 5.175 0.608 1.00 98.56 184 VAL A O 1
ATOM 1476 N N . VAL A 1 185 ? -12.102 5.925 2.671 1.00 98.62 185 VAL A N 1
ATOM 1477 C CA . VAL A 1 185 ? -13.548 5.757 2.597 1.00 98.62 185 VAL A CA 1
ATOM 1478 C C . VAL A 1 185 ? -14.133 7.022 1.992 1.00 98.62 185 VAL A C 1
ATOM 1480 O O . VAL A 1 185 ? -13.998 8.103 2.564 1.00 98.62 185 VAL A O 1
ATOM 1483 N N . ARG A 1 186 ? -14.802 6.892 0.850 1.00 98.62 186 ARG A N 1
ATOM 1484 C CA . ARG A 1 186 ? -15.454 7.990 0.133 1.00 98.62 186 ARG A CA 1
ATOM 1485 C C . ARG A 1 186 ? -16.951 7.759 0.043 1.00 98.62 186 ARG A C 1
ATOM 1487 O O . ARG A 1 186 ? -17.397 6.618 -0.091 1.00 98.62 186 ARG A O 1
ATOM 1494 N N . LEU A 1 187 ? -17.731 8.834 0.072 1.00 98.38 187 LEU A N 1
ATOM 1495 C CA . LEU A 1 187 ? -19.143 8.764 -0.304 1.00 98.38 187 LEU A CA 1
ATOM 1496 C C . LEU A 1 187 ? -19.245 8.400 -1.782 1.00 98.38 187 LEU A C 1
ATOM 1498 O O . LEU A 1 187 ? -18.592 9.018 -2.620 1.00 98.38 187 LEU A O 1
ATOM 1502 N N . ARG A 1 188 ? -20.075 7.408 -2.104 1.00 97.06 188 ARG A N 1
ATOM 1503 C CA . ARG A 1 188 ? -20.184 6.881 -3.467 1.00 97.06 188 ARG A CA 1
ATOM 1504 C C . ARG A 1 188 ? -20.675 7.925 -4.470 1.00 97.06 188 ARG A C 1
ATOM 1506 O O . ARG A 1 188 ? -20.157 7.983 -5.576 1.00 97.06 188 ARG A O 1
ATOM 1513 N N . GLU A 1 189 ? -21.653 8.739 -4.081 1.00 95.31 189 GLU A N 1
ATOM 1514 C CA . GLU A 1 189 ? -22.276 9.720 -4.979 1.00 95.31 189 GLU A CA 1
ATOM 1515 C C . GLU A 1 189 ? -21.378 10.928 -5.260 1.00 95.31 189 GLU A C 1
ATOM 1517 O O . GLU A 1 189 ? -21.289 11.375 -6.399 1.00 95.31 189 GLU A O 1
ATOM 1522 N N . SER A 1 190 ? -20.708 11.463 -4.236 1.00 96.56 190 SER A N 1
ATOM 1523 C CA . SER A 1 190 ? -19.942 12.711 -4.353 1.00 96.56 190 SER A CA 1
ATOM 1524 C C . SER A 1 190 ? -18.433 12.514 -4.481 1.00 96.56 190 SER A C 1
ATOM 1526 O O . SER A 1 190 ? -17.724 13.458 -4.815 1.00 96.56 190 SER A O 1
ATOM 1528 N N . GLY A 1 191 ? -17.911 11.326 -4.164 1.00 96.44 191 GLY A N 1
ATOM 1529 C CA . GLY A 1 191 ? -16.472 11.063 -4.094 1.00 96.44 191 GLY A CA 1
ATOM 1530 C C . GLY A 1 191 ? -15.762 11.718 -2.901 1.00 96.44 191 GLY A C 1
ATOM 1531 O O . GLY A 1 191 ? -14.548 11.566 -2.768 1.00 96.44 191 GLY A O 1
ATOM 1532 N N . ILE A 1 192 ? -16.487 12.414 -2.018 1.00 97.69 192 ILE A N 1
ATOM 1533 C CA . ILE A 1 192 ? -15.905 13.104 -0.858 1.00 97.69 192 ILE A CA 1
ATOM 1534 C C . ILE A 1 192 ? -15.287 12.071 0.098 1.00 97.69 192 ILE A C 1
ATOM 1536 O O . ILE A 1 192 ? -16.005 11.151 0.511 1.00 97.69 192 ILE A O 1
ATOM 1540 N N . PRO A 1 193 ? -13.999 12.198 0.473 1.00 98.44 193 PRO A N 1
ATOM 1541 C CA . PRO A 1 193 ? -13.400 11.360 1.503 1.00 98.44 193 PRO A CA 1
ATOM 1542 C C . PRO A 1 193 ? -13.955 11.705 2.882 1.00 98.44 193 PRO A C 1
ATOM 1544 O O . PRO A 1 193 ? -14.024 12.868 3.265 1.00 98.44 193 PRO A O 1
ATOM 1547 N N . VAL A 1 194 ? -14.334 10.679 3.637 1.00 98.31 194 VAL A N 1
ATOM 1548 C CA . VAL A 1 194 ? -14.970 10.823 4.956 1.00 98.31 194 VAL A CA 1
ATOM 1549 C C . VAL A 1 194 ? -14.178 10.172 6.082 1.00 98.31 194 VAL A C 1
ATOM 1551 O O . VAL A 1 194 ? -14.460 10.416 7.252 1.00 98.31 194 VAL A O 1
ATOM 1554 N N . GLY A 1 195 ? -13.199 9.334 5.749 1.00 98.38 195 GLY A N 1
ATOM 1555 C CA . GLY A 1 195 ? -12.373 8.629 6.718 1.00 98.38 195 GLY A CA 1
ATOM 1556 C C . GLY A 1 195 ? -11.489 7.574 6.075 1.00 98.38 195 GLY A C 1
ATOM 1557 O O . GLY A 1 195 ? -11.357 7.518 4.854 1.00 98.38 195 GLY A O 1
ATOM 1558 N N . ILE A 1 196 ? -10.900 6.724 6.905 1.00 98.38 196 ILE A N 1
ATOM 1559 C CA . ILE A 1 196 ? -10.094 5.587 6.472 1.00 98.38 196 ILE A CA 1
ATOM 1560 C C . ILE A 1 196 ? -10.555 4.304 7.155 1.00 98.38 196 ILE A C 1
ATOM 1562 O O . ILE A 1 196 ? -11.108 4.314 8.257 1.00 98.38 196 ILE A O 1
ATOM 1566 N N . THR A 1 197 ? -10.302 3.178 6.505 1.00 98.19 197 THR A N 1
ATOM 1567 C CA . THR A 1 197 ? -10.323 1.852 7.123 1.00 98.19 197 THR A CA 1
ATOM 1568 C C . THR A 1 197 ? -9.013 1.165 6.773 1.00 98.19 197 THR A C 1
ATOM 1570 O O . THR A 1 197 ? -8.573 1.213 5.626 1.00 98.19 197 THR A O 1
ATOM 1573 N N . THR A 1 198 ? -8.353 0.589 7.769 1.00 96.56 198 THR A N 1
ATOM 1574 C CA . THR A 1 198 ? -7.001 0.052 7.638 1.00 96.56 198 THR A CA 1
ATOM 1575 C C . THR A 1 198 ? -6.959 -1.424 7.991 1.00 96.56 198 THR A C 1
ATOM 1577 O O . THR A 1 198 ? -7.743 -1.897 8.810 1.00 96.56 198 THR A O 1
ATOM 1580 N N . LEU A 1 199 ? -6.013 -2.141 7.394 1.00 95.06 199 LEU A N 1
ATOM 1581 C CA . LEU A 1 199 ? -5.581 -3.463 7.830 1.00 95.06 199 LEU A CA 1
ATOM 1582 C C . LEU A 1 199 ? -4.069 -3.409 8.037 1.00 95.06 199 LEU A C 1
ATOM 1584 O O . LEU A 1 199 ? -3.337 -3.165 7.079 1.00 95.06 199 LEU A O 1
ATOM 1588 N N . ILE A 1 200 ? -3.603 -3.594 9.269 1.00 93.38 200 ILE A N 1
ATOM 1589 C CA . ILE A 1 200 ? -2.199 -3.394 9.639 1.00 93.38 200 ILE A CA 1
ATOM 1590 C C . ILE A 1 200 ? -1.649 -4.668 10.279 1.00 93.38 200 ILE A C 1
ATOM 1592 O O . ILE A 1 200 ? -2.264 -5.258 11.152 1.00 93.38 200 ILE A O 1
ATOM 1596 N N . ARG A 1 201 ? -0.470 -5.122 9.863 1.00 88.62 201 ARG A N 1
ATOM 1597 C CA . ARG A 1 201 ? 0.288 -6.185 10.522 1.00 88.62 201 ARG A CA 1
ATOM 1598 C C . ARG A 1 201 ? 1.299 -5.543 11.462 1.00 88.62 201 ARG A C 1
ATOM 1600 O O . ARG A 1 201 ? 2.218 -4.849 11.033 1.00 88.62 201 ARG A O 1
ATOM 1607 N N . ARG A 1 202 ? 1.136 -5.793 12.756 1.00 88.69 202 ARG A N 1
ATOM 1608 C CA . ARG A 1 202 ? 2.039 -5.288 13.796 1.00 88.69 202 ARG A CA 1
ATOM 1609 C C . ARG A 1 202 ? 3.013 -6.385 14.219 1.00 88.69 202 ARG A C 1
ATOM 1611 O O . ARG A 1 202 ? 2.588 -7.532 14.304 1.00 88.69 202 ARG A O 1
ATOM 1618 N N . PRO A 1 203 ? 4.279 -6.066 14.545 1.00 87.44 203 PRO A N 1
ATOM 1619 C CA . PRO A 1 203 ? 5.254 -7.075 14.975 1.00 87.44 203 PRO A CA 1
ATOM 1620 C C . PRO A 1 203 ? 4.835 -7.873 16.219 1.00 87.44 203 PRO A C 1
ATOM 1622 O O . PRO A 1 203 ? 5.238 -9.018 16.380 1.00 87.44 203 PRO A O 1
ATOM 1625 N N . TRP A 1 204 ? 4.029 -7.267 17.093 1.00 89.69 204 TRP A N 1
ATOM 1626 C CA . TRP A 1 204 ? 3.576 -7.843 18.362 1.00 89.69 204 TRP A CA 1
ATOM 1627 C C . TRP A 1 204 ? 2.186 -8.496 18.289 1.00 89.69 204 TRP A C 1
ATOM 1629 O O . TRP A 1 204 ? 1.682 -8.970 19.306 1.00 89.69 204 TRP A O 1
ATOM 1639 N N . LEU A 1 205 ? 1.558 -8.526 17.108 1.00 91.50 205 LEU A N 1
ATOM 1640 C CA . LEU A 1 205 ? 0.287 -9.209 16.875 1.00 91.50 205 LEU A CA 1
ATOM 1641 C C . LEU A 1 205 ? 0.488 -10.410 15.948 1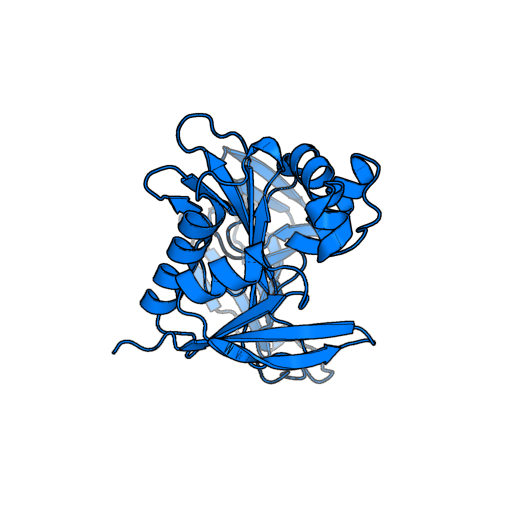.00 91.50 205 LEU A C 1
ATOM 1643 O O . LEU A 1 205 ? 1.128 -10.311 14.904 1.00 91.50 205 LEU A O 1
ATOM 1647 N N . GLU A 1 206 ? -0.120 -11.540 16.303 1.00 88.19 206 GLU A N 1
ATOM 1648 C CA . GLU A 1 206 ? -0.095 -12.763 15.489 1.00 88.19 206 GLU A CA 1
ATOM 1649 C C . GLU A 1 206 ? -0.810 -12.580 14.136 1.00 88.19 206 GLU A C 1
ATOM 1651 O O . GLU A 1 206 ? -0.362 -13.061 13.086 1.00 88.19 206 GLU A O 1
ATOM 1656 N N . HIS A 1 207 ? -1.907 -11.821 14.142 1.00 91.19 207 HIS A N 1
ATOM 1657 C CA . HIS A 1 207 ? -2.732 -11.545 12.974 1.00 91.19 207 HIS A CA 1
ATOM 1658 C C . HIS A 1 207 ? -2.877 -10.039 12.730 1.00 91.19 207 HIS A C 1
ATOM 1660 O O . HIS A 1 207 ? -2.739 -9.251 13.668 1.00 91.19 207 HIS A O 1
ATOM 1666 N N . PRO A 1 208 ? -3.138 -9.614 11.479 1.00 93.25 208 PRO A N 1
ATOM 1667 C CA . PRO A 1 208 ? -3.369 -8.207 11.181 1.00 93.25 208 PRO A CA 1
ATOM 1668 C C . PRO A 1 208 ? -4.559 -7.642 11.965 1.00 93.25 208 PRO A C 1
ATOM 1670 O O . PRO A 1 208 ? -5.557 -8.340 12.157 1.00 93.25 208 PRO A O 1
ATOM 1673 N N . ASP A 1 209 ? -4.469 -6.378 12.374 1.00 96.38 209 ASP A N 1
ATOM 1674 C CA . ASP A 1 209 ? -5.559 -5.640 12.994 1.00 96.38 209 ASP A CA 1
ATOM 1675 C C . ASP A 1 209 ? -6.307 -4.746 12.003 1.00 96.38 209 ASP A C 1
ATOM 1677 O O . ASP A 1 209 ? -5.702 -4.096 11.149 1.00 96.38 209 ASP A O 1
ATOM 1681 N N . ILE A 1 210 ? -7.634 -4.709 12.127 1.00 97.69 210 ILE A N 1
ATOM 1682 C CA . ILE A 1 210 ? -8.494 -3.758 11.430 1.00 97.69 210 ILE A CA 1
ATOM 1683 C C . ILE A 1 210 ? -8.636 -2.473 12.251 1.00 97.69 210 ILE A C 1
ATOM 1685 O O . ILE A 1 210 ? -8.902 -2.515 13.454 1.00 97.69 210 ILE A O 1
ATOM 1689 N N . GLY A 1 211 ? -8.498 -1.328 11.587 1.00 97.38 211 GLY A N 1
ATOM 1690 C CA . GLY A 1 211 ? -8.680 -0.002 12.173 1.00 97.38 211 GLY A CA 1
ATOM 1691 C C . GLY A 1 211 ? -9.618 0.872 11.346 1.00 97.38 211 GLY A C 1
ATOM 1692 O O . GLY A 1 211 ? -9.869 0.611 10.169 1.00 97.38 211 GLY A O 1
ATOM 1693 N N . PHE A 1 212 ? -10.151 1.925 11.960 1.00 98.06 212 PHE A N 1
ATOM 1694 C CA . PHE A 1 212 ? -11.000 2.908 11.289 1.00 98.06 212 PHE A CA 1
ATOM 1695 C C . PHE A 1 212 ? -10.880 4.277 11.957 1.00 98.06 212 PHE A C 1
ATOM 1697 O O . PHE A 1 212 ? -10.709 4.378 13.169 1.00 98.06 212 PHE A O 1
ATOM 1704 N N . ALA A 1 213 ? -11.025 5.331 11.159 1.00 97.81 213 ALA A N 1
ATOM 1705 C CA . ALA A 1 213 ? -11.165 6.705 11.630 1.00 97.81 213 ALA A CA 1
ATOM 1706 C C . ALA A 1 213 ? -12.052 7.479 10.651 1.00 97.81 213 ALA A C 1
ATOM 1708 O O . ALA A 1 213 ? -12.011 7.217 9.450 1.00 97.81 213 ALA A O 1
ATOM 1709 N N . LEU A 1 214 ? -12.857 8.414 11.149 1.00 97.75 214 LEU A N 1
ATOM 1710 C CA . LEU A 1 214 ? -13.703 9.293 10.340 1.00 97.75 214 LEU A CA 1
ATOM 1711 C C . LEU A 1 214 ? -13.413 10.748 10.696 1.00 97.75 214 LEU A C 1
ATOM 1713 O O . LEU A 1 214 ? -12.988 11.045 11.809 1.00 97.75 214 LEU A O 1
ATOM 1717 N N . LEU A 1 215 ? -13.696 11.647 9.758 1.00 97.88 215 LEU A N 1
ATOM 1718 C CA . LEU A 1 215 ? -13.828 13.065 10.064 1.00 97.88 215 LEU A CA 1
ATOM 1719 C C . LEU A 1 215 ? -15.067 13.303 10.956 1.00 97.88 215 LEU A C 1
ATOM 1721 O O . LEU A 1 215 ? -16.094 12.642 10.736 1.00 97.88 215 LEU A O 1
ATOM 1725 N N . PRO A 1 216 ? -15.011 14.242 11.922 1.00 96.44 216 PRO A N 1
ATOM 1726 C CA . PRO A 1 216 ? -16.086 14.478 12.892 1.00 96.44 216 PRO A CA 1
ATOM 1727 C C . PRO A 1 216 ? -17.481 14.666 12.271 1.00 96.44 216 PRO A C 1
ATOM 1729 O O . PRO A 1 216 ? -18.467 14.095 12.736 1.00 96.44 216 PRO A O 1
ATOM 1732 N N . GLU A 1 217 ? -17.578 15.405 11.167 1.00 96.44 217 GLU A N 1
ATOM 1733 C CA . GLU A 1 217 ? -18.817 15.708 10.440 1.00 96.44 217 GLU A CA 1
ATOM 1734 C C . GLU A 1 217 ? -19.468 14.483 9.759 1.00 96.44 217 GLU A C 1
ATOM 1736 O O . GLU A 1 217 ? -20.625 14.528 9.310 1.00 96.44 217 GLU A O 1
ATOM 1741 N N . HIS A 1 218 ? -18.747 13.362 9.687 1.00 96.56 218 HIS A N 1
ATOM 1742 C CA . HIS A 1 218 ? -19.204 12.108 9.092 1.00 96.56 218 HIS A CA 1
ATOM 1743 C C . HIS A 1 218 ? -19.425 10.985 10.115 1.00 96.56 218 HIS A C 1
ATOM 1745 O O . HIS A 1 218 ? -19.885 9.899 9.743 1.00 96.56 218 HIS A O 1
ATOM 1751 N N . GLU A 1 219 ? -19.180 11.240 11.401 1.00 94.25 219 GLU A N 1
ATOM 1752 C CA . GLU A 1 219 ? -19.469 10.292 12.473 1.00 94.25 219 GLU A CA 1
ATOM 1753 C C . GLU A 1 219 ? -20.978 10.048 12.659 1.00 94.25 219 GLU A C 1
ATOM 1755 O O . GLU A 1 219 ? -21.837 10.786 12.179 1.00 94.25 219 GLU A O 1
ATOM 1760 N N . GLY A 1 220 ? -21.334 8.946 13.330 1.00 94.06 220 GLY A N 1
ATOM 1761 C CA . GLY A 1 220 ? -22.730 8.613 13.657 1.00 94.06 220 GLY A CA 1
ATOM 1762 C C . GLY A 1 220 ? -23.605 8.155 12.478 1.00 94.06 220 GLY A C 1
ATOM 1763 O O . GLY A 1 220 ? -24.697 7.640 12.698 1.00 94.06 220 GLY A O 1
ATOM 1764 N N . LYS A 1 221 ? -23.122 8.246 11.232 1.00 96.44 221 LYS A N 1
ATOM 1765 C CA . LYS A 1 221 ? -23.857 7.868 10.001 1.00 96.44 221 LYS A CA 1
ATOM 1766 C C . LYS A 1 221 ? -23.733 6.382 9.615 1.00 96.44 221 LYS A C 1
ATOM 1768 O O . LYS A 1 221 ? -24.304 5.922 8.620 1.00 96.44 221 LYS A O 1
ATOM 1773 N N . GLY A 1 222 ? -22.977 5.616 10.405 1.00 97.38 222 GLY A N 1
ATOM 1774 C CA . GLY A 1 222 ? -22.739 4.183 10.203 1.00 97.38 222 GLY A CA 1
ATOM 1775 C C . GLY A 1 222 ? -21.658 3.845 9.172 1.00 97.38 222 GLY A C 1
ATOM 1776 O O . GLY A 1 222 ? -21.527 2.676 8.817 1.00 97.38 222 GLY A O 1
ATOM 1777 N N . TYR A 1 223 ? -20.882 4.826 8.700 1.00 98.31 223 TYR A N 1
ATOM 1778 C CA . TYR A 1 223 ? -19.883 4.604 7.651 1.00 98.31 223 TYR A CA 1
ATOM 1779 C C . TYR A 1 223 ? -18.735 3.688 8.084 1.00 98.31 223 TYR A C 1
ATOM 1781 O O . TYR A 1 223 ? -18.438 2.752 7.353 1.00 98.31 223 TYR A O 1
ATOM 1789 N N . SER A 1 224 ? -18.175 3.855 9.289 1.00 97.69 224 SER A N 1
ATOM 1790 C CA . SER A 1 224 ? -17.126 2.952 9.797 1.00 97.69 224 SER A CA 1
ATOM 1791 C C . SER A 1 224 ? -17.588 1.499 9.897 1.00 97.69 224 SER A C 1
ATOM 1793 O O . SER A 1 224 ? -16.801 0.586 9.672 1.00 97.69 224 SER A O 1
ATOM 1795 N N . TYR A 1 225 ? -18.863 1.266 10.234 1.00 98.56 225 TYR A N 1
ATOM 1796 C CA . TYR A 1 225 ? -19.418 -0.088 10.281 1.00 98.56 225 TYR A CA 1
ATOM 1797 C C . TYR A 1 225 ? -19.515 -0.677 8.873 1.00 98.56 225 TYR A C 1
ATOM 1799 O O . TYR A 1 225 ? -19.084 -1.803 8.652 1.00 98.56 225 TYR A O 1
ATOM 1807 N N . GLU A 1 226 ? -20.056 0.085 7.921 1.00 98.62 226 GLU A N 1
ATOM 1808 C CA . GLU A 1 226 ? -20.206 -0.350 6.532 1.00 98.62 226 GLU A CA 1
ATOM 1809 C C . GLU A 1 226 ? -18.853 -0.636 5.866 1.00 98.62 226 GLU A C 1
ATOM 1811 O O . GLU A 1 226 ? -18.687 -1.708 5.284 1.00 98.62 226 GLU A O 1
ATOM 1816 N N . SER A 1 227 ? -17.874 0.265 6.007 1.00 98.44 227 SER A N 1
ATOM 1817 C CA . SER A 1 227 ? -16.537 0.095 5.429 1.00 98.44 227 SER A CA 1
ATOM 1818 C C . SER A 1 227 ? -15.787 -1.084 6.055 1.00 98.44 227 SER A C 1
ATOM 1820 O O . SER A 1 227 ? -15.287 -1.952 5.339 1.00 98.44 227 SER A O 1
ATOM 1822 N N . SER A 1 228 ? -15.771 -1.175 7.389 1.00 98.19 228 SER A N 1
ATOM 1823 C CA . SER A 1 228 ? -15.077 -2.255 8.101 1.00 98.19 228 SER A CA 1
ATOM 1824 C C . SER A 1 228 ? -15.719 -3.611 7.832 1.00 98.19 228 SER A C 1
ATOM 1826 O O . SER A 1 228 ? -15.013 -4.588 7.597 1.00 98.19 228 SER A O 1
ATOM 1828 N N . LYS A 1 229 ? -17.058 -3.686 7.806 1.00 98.25 229 LYS A N 1
ATOM 1829 C CA . LYS A 1 229 ? -17.770 -4.922 7.463 1.00 98.25 229 LYS A CA 1
ATOM 1830 C C . LYS A 1 229 ? -17.413 -5.386 6.052 1.00 98.25 229 LYS A C 1
ATOM 1832 O O . LYS A 1 229 ? -17.142 -6.567 5.870 1.00 98.25 229 LYS A O 1
ATOM 1837 N N . ALA A 1 230 ? -17.372 -4.477 5.078 1.00 97.56 230 ALA A N 1
ATOM 1838 C CA . ALA A 1 230 ? -17.046 -4.822 3.699 1.00 97.56 230 ALA A CA 1
ATOM 1839 C C . ALA A 1 230 ? -15.626 -5.406 3.561 1.00 97.56 230 ALA A C 1
ATOM 1841 O O . ALA A 1 230 ? -15.441 -6.403 2.859 1.00 97.56 230 ALA A O 1
ATOM 1842 N N . LEU A 1 231 ? -14.637 -4.850 4.275 1.00 95.62 231 LEU A N 1
ATOM 1843 C CA . LEU A 1 231 ? -13.287 -5.424 4.314 1.00 95.62 231 LEU A CA 1
ATOM 1844 C C . LEU A 1 231 ? -13.259 -6.787 5.018 1.00 95.62 231 LEU A C 1
ATOM 1846 O O . LEU A 1 231 ? -12.667 -7.724 4.491 1.00 95.62 231 LEU A O 1
ATOM 1850 N N . LEU A 1 232 ? -13.929 -6.934 6.166 1.00 95.94 232 LEU A N 1
ATOM 1851 C CA . LEU A 1 232 ? -14.006 -8.214 6.885 1.00 95.94 232 LEU A CA 1
ATOM 1852 C C . LEU A 1 232 ? -14.656 -9.318 6.041 1.00 95.94 232 LEU A C 1
ATOM 1854 O O . LEU A 1 232 ? -14.148 -10.437 6.004 1.00 95.94 232 LEU A O 1
ATOM 1858 N N . ASP A 1 233 ? -15.746 -9.003 5.337 1.00 94.75 233 ASP A N 1
ATOM 1859 C CA . ASP A 1 233 ? -16.417 -9.939 4.433 1.00 94.75 233 ASP A CA 1
ATOM 1860 C C . ASP A 1 233 ? -15.472 -10.365 3.299 1.00 94.75 233 ASP A C 1
ATOM 1862 O O . ASP A 1 233 ? -15.414 -11.544 2.947 1.00 94.75 233 ASP A O 1
ATOM 1866 N N . ARG A 1 234 ? -14.681 -9.428 2.757 1.00 91.94 234 ARG A N 1
ATOM 1867 C CA . ARG A 1 234 ? -13.683 -9.726 1.723 1.00 91.94 234 ARG A CA 1
ATOM 1868 C C . ARG A 1 234 ? -12.559 -10.624 2.242 1.00 91.94 234 ARG A C 1
ATOM 1870 O O . ARG A 1 234 ? -12.188 -11.576 1.560 1.00 91.94 234 ARG A O 1
ATOM 1877 N N . LEU A 1 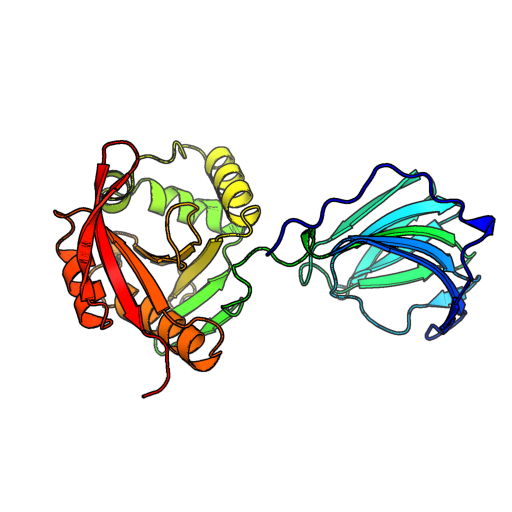235 ? -12.052 -10.360 3.446 1.00 89.81 235 LEU A N 1
ATOM 1878 C CA . LEU A 1 235 ? -11.032 -11.196 4.088 1.00 89.81 235 LEU A CA 1
ATOM 1879 C C . LEU A 1 235 ? -11.532 -12.629 4.306 1.00 89.81 235 LEU A C 1
ATOM 1881 O O . LEU A 1 235 ? -10.827 -13.580 3.969 1.00 89.81 235 LEU A O 1
ATOM 1885 N N . ALA A 1 236 ? -12.764 -12.784 4.800 1.00 89.88 236 ALA A N 1
ATOM 1886 C CA . ALA A 1 236 ? -13.388 -14.092 4.994 1.00 89.88 236 ALA A CA 1
ATOM 1887 C C . ALA A 1 236 ? -13.615 -14.840 3.666 1.00 89.88 236 ALA A C 1
ATOM 1889 O O . ALA A 1 236 ? -13.446 -16.057 3.592 1.00 89.88 236 ALA A O 1
ATOM 1890 N N . GLN A 1 237 ? -13.969 -14.128 2.590 1.00 84.44 237 GLN A N 1
ATOM 1891 C CA . GLN A 1 237 ? -14.146 -14.723 1.259 1.00 84.44 237 GLN A CA 1
ATOM 1892 C C . GLN A 1 237 ? -12.839 -15.251 0.667 1.00 84.44 237 GLN A C 1
ATOM 1894 O O . GLN A 1 237 ? -12.855 -16.326 0.065 1.00 84.44 237 GLN A O 1
ATOM 1899 N N . ASN A 1 238 ? -11.735 -14.523 0.858 1.00 77.62 238 ASN A N 1
ATOM 1900 C CA . ASN A 1 238 ? -10.418 -14.910 0.354 1.00 77.62 238 ASN A CA 1
ATOM 1901 C C . ASN A 1 238 ? -9.874 -16.163 1.058 1.00 77.62 238 ASN A C 1
ATOM 1903 O O . ASN A 1 238 ? -9.077 -16.889 0.474 1.00 77.62 238 ASN A O 1
ATOM 1907 N N . GLY A 1 239 ? -10.298 -16.429 2.301 1.00 74.25 239 GLY A N 1
ATOM 1908 C CA . GLY A 1 239 ? -9.982 -17.664 3.030 1.00 74.25 239 GLY A CA 1
ATOM 1909 C C . GLY A 1 239 ? -8.512 -17.826 3.436 1.00 74.25 239 GLY A C 1
ATOM 1910 O O . GLY A 1 239 ? -8.126 -18.894 3.898 1.00 74.25 239 GLY A O 1
ATOM 1911 N N . VAL A 1 240 ? -7.692 -16.785 3.262 1.00 73.81 240 VAL A N 1
ATOM 1912 C CA . VAL A 1 240 ? -6.247 -16.817 3.547 1.00 73.81 240 VAL A CA 1
ATOM 1913 C C . VAL A 1 240 ? -5.953 -16.578 5.029 1.00 73.81 240 VAL A C 1
ATOM 1915 O O . VAL A 1 240 ? -5.022 -17.164 5.577 1.00 73.81 240 VAL A O 1
ATOM 1918 N N . LEU A 1 241 ? -6.724 -15.704 5.684 1.00 80.50 241 LEU A N 1
ATOM 1919 C CA . LEU A 1 241 ? -6.541 -15.398 7.101 1.00 80.50 241 LEU A CA 1
ATOM 1920 C C . LEU A 1 241 ? -7.480 -16.238 7.976 1.00 80.50 241 LEU A C 1
ATOM 1922 O O . LEU A 1 241 ? -8.685 -16.231 7.725 1.00 80.50 241 LEU A O 1
ATOM 1926 N N . PRO A 1 242 ? -6.970 -16.883 9.041 1.00 85.75 242 PRO A N 1
ATOM 1927 C CA . PRO A 1 242 ? -7.814 -17.602 9.992 1.00 85.75 242 PRO A CA 1
ATOM 1928 C C . PRO A 1 242 ? -8.585 -16.654 10.920 1.00 85.75 242 PRO A C 1
ATOM 1930 O O . PRO A 1 242 ? -9.709 -16.954 11.323 1.00 85.75 242 PRO A O 1
ATOM 1933 N N . GLU A 1 243 ? -7.998 -15.505 11.252 1.00 93.31 243 GLU A N 1
ATOM 1934 C CA . GLU A 1 243 ? -8.507 -14.555 12.237 1.00 93.31 243 GLU A CA 1
ATOM 1935 C C . GLU A 1 243 ? -7.981 -13.142 11.935 1.00 93.31 243 GLU A C 1
ATOM 1937 O O . GLU A 1 243 ? -6.975 -12.962 11.242 1.00 93.31 243 GLU A O 1
ATOM 1942 N N . VAL A 1 244 ? -8.698 -12.135 12.431 1.00 95.94 244 VAL A N 1
ATOM 1943 C CA . VAL A 1 244 ? -8.325 -10.717 12.384 1.00 95.94 244 VAL A CA 1
ATOM 1944 C C . VAL A 1 244 ? -8.459 -10.107 13.771 1.00 95.94 244 VAL A C 1
ATOM 1946 O O . VAL A 1 244 ? -9.363 -10.465 14.535 1.00 95.94 244 VAL A O 1
ATOM 1949 N N . PHE A 1 245 ? -7.571 -9.173 14.087 1.00 97.94 245 PHE A N 1
ATOM 1950 C CA . PHE A 1 245 ? -7.573 -8.453 15.351 1.00 97.94 245 PHE A CA 1
ATOM 1951 C C . PHE A 1 245 ? -8.122 -7.034 15.208 1.00 97.94 245 PHE A C 1
ATOM 1953 O O . PHE A 1 245 ? -8.365 -6.547 14.111 1.00 97.94 245 PHE A O 1
ATOM 1960 N N . ALA A 1 246 ? -8.348 -6.367 16.328 1.00 98.25 246 ALA A N 1
ATOM 1961 C CA . ALA A 1 246 ? -8.484 -4.921 16.418 1.00 98.25 246 ALA A CA 1
ATOM 1962 C C . ALA A 1 246 ? -7.975 -4.481 17.786 1.00 98.25 246 ALA A C 1
ATOM 1964 O O . ALA A 1 246 ? -8.052 -5.240 18.752 1.00 98.25 246 ALA A O 1
ATOM 1965 N N . ILE A 1 247 ? -7.469 -3.260 17.875 1.00 97.50 247 ILE A N 1
ATOM 1966 C CA . ILE A 1 247 ? -6.988 -2.689 19.131 1.00 97.50 247 ILE A CA 1
ATOM 1967 C C . ILE A 1 247 ? -7.610 -1.319 19.342 1.00 97.50 247 ILE A C 1
ATOM 1969 O O . ILE A 1 247 ? -7.859 -0.581 18.388 1.00 97.50 247 ILE A O 1
ATOM 1973 N N . THR A 1 248 ? -7.898 -0.981 20.591 1.00 97.31 248 THR A N 1
ATOM 1974 C CA . THR A 1 248 ? -8.445 0.331 20.938 1.00 97.31 248 THR A CA 1
ATOM 1975 C C . THR A 1 248 ? -8.162 0.664 22.398 1.00 97.31 248 THR A C 1
ATOM 1977 O O . THR A 1 248 ? -7.925 -0.240 23.202 1.00 97.31 248 THR A O 1
ATOM 1980 N N . LEU A 1 249 ? -8.183 1.948 22.752 1.00 96.81 249 LEU A N 1
ATOM 1981 C CA . LEU A 1 249 ? -8.067 2.372 24.145 1.00 96.81 249 LEU A CA 1
ATOM 1982 C C . LEU A 1 249 ? -9.333 1.990 24.940 1.00 96.81 249 LEU A C 1
ATOM 1984 O O . LEU A 1 249 ? -10.434 2.004 24.377 1.00 96.81 249 LEU A O 1
ATOM 1988 N N . PRO A 1 250 ? -9.218 1.666 26.243 1.00 96.31 250 PRO A N 1
ATOM 1989 C CA . PRO A 1 250 ? -10.354 1.261 27.076 1.00 96.31 250 PRO A CA 1
ATOM 1990 C C . PRO A 1 250 ? -11.496 2.286 27.171 1.00 96.31 250 PRO A C 1
ATOM 1992 O O . PRO A 1 250 ? -12.649 1.907 27.380 1.00 96.31 250 PRO A O 1
ATOM 1995 N N . ASP A 1 251 ? -11.189 3.573 27.017 1.00 95.75 251 ASP A N 1
ATOM 1996 C CA . ASP A 1 251 ? -12.137 4.690 27.066 1.00 95.75 251 ASP A CA 1
ATOM 1997 C C . ASP A 1 251 ? -12.794 4.996 25.708 1.00 95.75 251 ASP A C 1
ATOM 1999 O O . ASP A 1 251 ? -13.793 5.721 25.644 1.00 95.75 251 ASP A O 1
ATOM 2003 N N . ASN A 1 252 ? -12.328 4.382 24.614 1.00 96.31 252 ASN A N 1
ATOM 2004 C CA . ASN A 1 252 ? -12.928 4.539 23.293 1.00 96.31 252 ASN A CA 1
ATOM 2005 C C . ASN A 1 252 ? -14.192 3.674 23.139 1.00 96.31 252 ASN A C 1
ATOM 2007 O O . ASN A 1 252 ? -14.291 2.756 22.318 1.00 96.31 252 ASN A O 1
ATOM 2011 N N . HIS A 1 253 ? -15.214 3.994 23.931 1.00 96.38 253 HIS A N 1
ATOM 2012 C CA . HIS A 1 253 ? -16.471 3.252 23.985 1.00 96.38 253 HIS A CA 1
ATOM 2013 C C . HIS A 1 253 ? -17.210 3.201 22.639 1.00 96.38 253 HIS A C 1
ATOM 2015 O O . HIS A 1 253 ? -17.986 2.275 22.395 1.00 96.38 253 HIS A O 1
ATOM 2021 N N . ARG A 1 254 ? -16.999 4.189 21.756 1.00 95.12 254 ARG A N 1
ATOM 2022 C CA . ARG A 1 254 ? -17.570 4.183 20.399 1.00 95.12 254 ARG A CA 1
ATOM 2023 C C . ARG A 1 254 ? -16.937 3.083 19.549 1.00 95.12 254 ARG A C 1
ATOM 2025 O O . ARG A 1 254 ? -17.680 2.312 18.942 1.00 95.12 254 ARG A O 1
ATOM 2032 N N . SER A 1 255 ? -15.608 2.980 19.554 1.00 96.81 255 SER A N 1
ATOM 2033 C CA . SER A 1 255 ? -14.886 1.921 18.844 1.00 96.81 255 SER A CA 1
ATOM 2034 C C . SER A 1 255 ? -15.202 0.544 19.413 1.00 96.81 255 SER A C 1
ATOM 2036 O O . SER A 1 255 ? -15.536 -0.348 18.642 1.00 96.81 255 SER A O 1
ATOM 2038 N N . ILE A 1 256 ? -15.213 0.389 20.742 1.00 98.25 256 ILE A N 1
ATOM 2039 C CA . ILE A 1 256 ? -15.559 -0.879 21.412 1.00 98.25 256 ILE A CA 1
ATOM 2040 C C . ILE A 1 256 ? -16.917 -1.406 20.928 1.00 98.25 256 ILE A C 1
ATOM 2042 O O . ILE A 1 256 ? -16.996 -2.515 20.400 1.00 98.25 256 ILE A O 1
ATOM 2046 N N . ARG A 1 257 ? -17.974 -0.581 20.995 1.00 98.00 257 ARG A N 1
ATOM 2047 C CA . ARG A 1 257 ? -19.316 -0.976 20.527 1.00 98.00 257 ARG A CA 1
ATOM 2048 C C . ARG A 1 257 ? -19.344 -1.329 19.042 1.00 98.00 257 ARG A C 1
ATOM 2050 O O . ARG A 1 257 ? -20.109 -2.196 18.622 1.00 98.00 257 ARG A O 1
ATOM 2057 N N . LEU A 1 258 ? -18.555 -0.631 18.225 1.00 98.25 258 LEU A N 1
ATOM 2058 C CA . LEU A 1 258 ? -18.476 -0.911 16.796 1.00 98.25 258 LEU A CA 1
ATOM 2059 C C . LEU A 1 258 ? -17.807 -2.266 16.538 1.00 98.25 258 LEU A C 1
ATOM 2061 O O . LEU A 1 258 ? -18.344 -3.052 15.760 1.00 98.25 258 LEU A O 1
ATOM 2065 N N . LEU A 1 259 ? -16.687 -2.555 17.207 1.00 98.62 259 LEU A N 1
ATOM 2066 C CA . LEU A 1 259 ? -15.966 -3.826 17.099 1.00 98.62 259 LEU A CA 1
ATOM 2067 C C . LEU A 1 259 ? -16.850 -5.008 17.520 1.00 98.62 259 LEU A C 1
ATOM 2069 O O . LEU A 1 259 ? -16.939 -5.996 16.789 1.00 98.62 259 LEU A O 1
ATOM 2073 N N . GLU A 1 260 ? -17.586 -4.873 18.624 1.00 98.31 260 GLU A N 1
ATOM 2074 C CA . GLU A 1 260 ? -18.564 -5.875 19.072 1.00 98.31 260 GLU A CA 1
ATOM 2075 C C . GLU A 1 260 ? -19.670 -6.092 18.031 1.00 98.31 260 GLU A C 1
ATOM 2077 O O . GLU A 1 260 ? -19.999 -7.227 17.683 1.00 98.31 260 GLU A O 1
ATOM 2082 N N . ARG A 1 261 ? -20.205 -5.010 17.449 1.00 98.12 261 ARG A N 1
ATOM 2083 C CA . ARG A 1 261 ? -21.233 -5.083 16.398 1.00 98.12 261 ARG A CA 1
ATOM 2084 C C . ARG A 1 261 ? -20.712 -5.700 15.094 1.00 98.12 261 ARG A C 1
ATOM 2086 O O . ARG A 1 261 ? -21.489 -6.294 14.346 1.00 98.12 261 ARG A O 1
ATOM 2093 N N . LEU A 1 262 ? -19.417 -5.566 14.802 1.00 98.19 262 LEU A N 1
ATOM 2094 C CA . LEU A 1 262 ? -18.740 -6.265 13.701 1.00 98.19 262 LEU A CA 1
ATOM 2095 C C . LEU A 1 262 ? -18.487 -7.752 14.011 1.00 98.19 262 LEU A C 1
ATOM 2097 O O . LEU A 1 262 ? -18.048 -8.495 13.127 1.00 98.19 262 LEU A O 1
ATOM 2101 N N . GLY A 1 263 ? -18.782 -8.203 15.232 1.00 97.75 263 GLY A N 1
ATOM 2102 C CA . GLY A 1 263 ? -18.618 -9.582 15.679 1.00 97.75 263 GLY A CA 1
ATOM 2103 C C . GLY A 1 263 ? -17.218 -9.905 16.197 1.00 97.75 263 GLY A C 1
ATOM 2104 O O . GLY A 1 263 ? -16.893 -11.087 16.308 1.00 97.75 263 GLY A O 1
ATOM 2105 N N . LEU A 1 264 ? -16.386 -8.898 16.487 1.00 98.31 264 LEU A N 1
ATOM 2106 C CA . LEU A 1 264 ? -15.146 -9.120 17.222 1.00 98.31 264 LEU A CA 1
ATOM 2107 C C . LEU A 1 264 ? -15.444 -9.274 18.715 1.00 98.31 264 LEU A C 1
ATOM 2109 O O . LEU A 1 264 ? -16.341 -8.634 19.261 1.00 98.31 264 LEU A O 1
ATOM 2113 N N . ARG A 1 265 ? -14.670 -10.126 19.383 1.00 98.00 265 ARG A N 1
ATOM 2114 C CA . ARG A 1 265 ? -14.780 -10.407 20.816 1.00 98.00 265 ARG A CA 1
ATOM 2115 C C . ARG A 1 265 ? -13.570 -9.842 21.542 1.00 98.00 265 ARG A C 1
ATOM 2117 O O . ARG A 1 265 ? -12.454 -9.976 21.048 1.00 98.00 265 ARG A O 1
ATOM 2124 N N . ASN A 1 266 ? -13.802 -9.235 22.700 1.00 97.62 266 ASN A N 1
ATOM 2125 C CA . ASN A 1 266 ? -12.740 -8.731 23.565 1.00 97.62 266 ASN A CA 1
ATOM 2126 C C . ASN A 1 266 ? -11.881 -9.905 24.081 1.00 97.62 266 ASN A C 1
ATOM 2128 O O . ASN A 1 266 ? -12.419 -10.877 24.610 1.00 97.62 266 ASN A O 1
ATOM 2132 N N . ASP A 1 267 ? -10.564 -9.808 23.905 1.00 96.94 267 ASP A N 1
ATOM 2133 C CA . ASP A 1 267 ? -9.542 -10.791 24.296 1.00 96.94 267 ASP A CA 1
ATOM 2134 C C . ASP A 1 267 ? -8.631 -10.265 25.429 1.00 96.94 267 ASP A C 1
ATOM 2136 O O . ASP A 1 267 ? -7.512 -10.732 25.659 1.00 96.94 267 ASP A O 1
ATOM 2140 N N . GLY A 1 268 ? -9.122 -9.260 26.154 1.00 95.62 268 GLY A N 1
ATOM 2141 C CA . GLY A 1 268 ? -8.484 -8.672 27.322 1.00 95.62 268 GLY A CA 1
ATOM 2142 C C . GLY A 1 268 ? -7.462 -7.575 27.002 1.00 95.62 268 GLY A C 1
ATOM 2143 O O . GLY A 1 268 ? -7.225 -7.227 25.840 1.00 95.62 268 GLY A O 1
ATOM 2144 N N . PRO A 1 269 ? -6.854 -6.997 28.051 1.00 96.38 269 PRO A N 1
ATOM 2145 C CA . PRO A 1 269 ? -5.884 -5.927 27.900 1.00 96.38 269 PRO A CA 1
ATOM 2146 C C . PRO A 1 269 ? -4.554 -6.424 27.311 1.00 96.38 269 PRO A C 1
ATOM 2148 O O . PRO A 1 269 ? -4.178 -7.591 27.458 1.00 96.38 269 PRO A O 1
ATOM 2151 N N . ARG A 1 270 ? -3.823 -5.518 26.663 1.00 95.50 270 ARG A N 1
ATOM 2152 C CA . ARG A 1 270 ? -2.434 -5.665 26.217 1.00 95.50 270 ARG A CA 1
ATOM 2153 C C . ARG A 1 270 ? -1.682 -4.386 26.562 1.00 95.50 270 ARG A C 1
ATOM 2155 O O . ARG A 1 270 ? -2.176 -3.299 26.283 1.00 95.50 270 ARG A O 1
ATOM 2162 N N . THR A 1 271 ? -0.496 -4.522 27.146 1.00 93.44 271 THR A N 1
ATOM 2163 C CA . THR A 1 271 ? 0.392 -3.384 27.393 1.00 93.44 271 THR A CA 1
ATOM 2164 C C . THR A 1 271 ? 1.441 -3.333 26.294 1.00 93.44 271 THR A C 1
ATOM 2166 O O . THR A 1 271 ? 2.199 -4.288 26.123 1.00 93.44 271 THR A O 1
ATOM 2169 N N . VAL A 1 272 ? 1.478 -2.237 25.543 1.00 88.62 272 VAL A N 1
ATOM 2170 C CA . VAL A 1 272 ? 2.416 -2.026 24.434 1.00 88.62 272 VAL A CA 1
ATOM 2171 C C . VAL A 1 272 ? 3.037 -0.654 24.614 1.00 88.62 272 VAL A C 1
ATOM 2173 O O . VAL A 1 272 ? 2.317 0.328 24.715 1.00 88.62 272 VAL A O 1
ATOM 2176 N N . GLU A 1 273 ? 4.366 -0.594 24.718 1.00 87.06 273 GLU A N 1
ATOM 2177 C CA . GLU A 1 273 ? 5.111 0.672 24.864 1.00 87.06 273 GLU A CA 1
ATOM 2178 C C . GLU A 1 273 ? 4.615 1.569 26.023 1.00 87.06 273 GLU A C 1
ATOM 2180 O O . GLU A 1 273 ? 4.747 2.786 25.992 1.00 87.06 273 GLU A O 1
ATOM 2185 N N . GLY A 1 274 ? 4.068 0.960 27.083 1.00 87.12 274 GLY A N 1
ATOM 2186 C CA . GLY A 1 274 ? 3.523 1.668 28.250 1.00 87.12 274 GLY A CA 1
ATOM 2187 C C . GLY A 1 274 ? 2.046 2.060 28.136 1.00 87.12 274 GLY A C 1
ATOM 2188 O O . GLY A 1 274 ? 1.467 2.504 29.126 1.00 87.12 274 GLY A O 1
ATOM 2189 N N . GLU A 1 275 ? 1.409 1.838 26.986 1.00 90.00 275 GLU A N 1
ATOM 2190 C CA . GLU A 1 275 ? -0.024 2.053 26.784 1.00 90.00 275 GLU A CA 1
ATOM 2191 C C . GLU A 1 275 ? -0.828 0.777 27.046 1.00 90.00 275 GLU A C 1
ATOM 2193 O O . GLU A 1 275 ? -0.451 -0.316 26.619 1.00 90.00 275 GLU A O 1
ATOM 2198 N N . ASN A 1 276 ? -1.968 0.915 27.731 1.00 94.81 276 ASN A N 1
ATOM 2199 C CA . ASN A 1 276 ? -2.903 -0.181 27.974 1.00 94.81 276 ASN A CA 1
ATOM 2200 C C . ASN A 1 276 ? -4.020 -0.155 26.931 1.00 94.81 276 ASN A C 1
ATOM 2202 O O . ASN A 1 276 ? -4.892 0.709 26.965 1.00 94.81 276 ASN A O 1
ATOM 2206 N N . LEU A 1 277 ? -4.008 -1.136 26.036 1.00 96.75 277 LEU A N 1
ATOM 2207 C CA . LEU A 1 277 ? -4.974 -1.306 24.955 1.00 96.75 277 LEU A CA 1
ATOM 2208 C C . LEU A 1 277 ? -5.892 -2.492 25.245 1.00 96.75 277 LEU A C 1
ATOM 2210 O O . LEU A 1 277 ? -5.500 -3.437 25.924 1.00 96.75 277 LEU A O 1
ATOM 2214 N N . LEU A 1 278 ? -7.100 -2.484 24.692 1.00 97.94 278 LEU A N 1
ATOM 2215 C CA . LEU A 1 278 ? -7.949 -3.668 24.600 1.00 97.94 278 LEU A CA 1
ATOM 2216 C C . LEU A 1 278 ? -7.706 -4.358 23.262 1.00 97.94 278 LEU A C 1
ATOM 2218 O O . LEU A 1 278 ? -7.794 -3.715 22.215 1.00 97.94 278 LEU A O 1
ATOM 2222 N N . LEU A 1 279 ? -7.442 -5.664 23.298 1.00 98.31 279 LEU A N 1
ATOM 2223 C CA . LEU A 1 279 ? -7.391 -6.495 22.102 1.00 98.31 279 LEU A CA 1
ATOM 2224 C C . LEU A 1 279 ? -8.777 -7.069 21.817 1.00 98.31 279 LEU A C 1
ATOM 2226 O O . LEU A 1 279 ? -9.458 -7.568 22.708 1.00 98.31 279 LEU A O 1
ATOM 2230 N N . PHE A 1 280 ? -9.173 -7.039 20.555 1.00 98.56 280 PHE A N 1
ATOM 2231 C CA . PHE A 1 280 ? -10.356 -7.700 20.030 1.00 98.56 280 PHE A CA 1
ATOM 2232 C C . PHE A 1 280 ? -9.943 -8.672 18.934 1.00 98.56 280 PHE A C 1
ATOM 2234 O O . PHE A 1 280 ? -8.989 -8.412 18.202 1.00 98.56 280 PHE A O 1
ATOM 2241 N N . ARG A 1 281 ? -10.681 -9.772 18.785 1.00 97.81 281 ARG A N 1
ATOM 2242 C CA . ARG A 1 281 ? -10.424 -10.779 17.750 1.00 97.81 281 ARG A CA 1
ATOM 2243 C C . ARG A 1 281 ? -11.692 -11.323 17.116 1.00 97.81 281 ARG A C 1
ATOM 2245 O O . ARG A 1 281 ? -12.740 -11.382 17.763 1.00 97.81 281 ARG A O 1
ATOM 2252 N N . LYS A 1 282 ? -11.601 -11.727 15.851 1.00 97.00 282 LYS A N 1
ATOM 2253 C CA . LYS A 1 282 ? -12.683 -12.385 15.115 1.00 97.00 282 LYS A CA 1
ATOM 2254 C C . LYS A 1 282 ? -12.132 -13.483 14.207 1.00 97.00 282 LYS A C 1
ATOM 2256 O O . LYS A 1 282 ? -11.421 -13.161 13.252 1.00 97.00 282 LYS A O 1
ATOM 2261 N N . PRO A 1 283 ? -12.544 -14.743 14.417 1.00 95.06 283 PRO A N 1
ATOM 2262 C CA . PRO A 1 283 ? -12.319 -15.805 13.450 1.00 95.06 283 PRO A CA 1
ATOM 2263 C C . PRO A 1 283 ? -12.955 -15.455 12.098 1.00 95.06 283 PRO A C 1
ATOM 2265 O O . PRO A 1 283 ? -14.096 -14.991 12.038 1.00 95.06 283 PRO A O 1
ATOM 2268 N N . LEU A 1 284 ? -12.212 -15.683 11.018 1.00 88.88 284 LEU A N 1
ATOM 2269 C CA . LEU A 1 284 ? -12.639 -15.456 9.633 1.00 88.88 284 LEU A CA 1
ATOM 2270 C C . LEU A 1 284 ? -12.974 -16.759 8.891 1.00 88.88 284 LEU A C 1
ATOM 2272 O O . LEU A 1 284 ? -13.415 -16.714 7.742 1.00 88.88 284 LEU A O 1
ATOM 2276 N N . ALA A 1 285 ? -12.791 -17.913 9.540 1.00 73.81 285 ALA A N 1
ATOM 2277 C CA . ALA A 1 285 ? -13.159 -19.212 8.991 1.00 73.81 285 ALA A CA 1
ATOM 2278 C C . ALA A 1 285 ? -14.663 -19.282 8.671 1.00 73.81 285 ALA A C 1
ATOM 2280 O O . ALA A 1 285 ? -15.503 -18.775 9.421 1.00 73.81 285 ALA A O 1
ATOM 2281 N N . ARG A 1 286 ? -15.004 -19.943 7.557 1.00 55.97 286 ARG A N 1
ATOM 2282 C CA . ARG A 1 286 ? -16.396 -20.266 7.225 1.00 55.97 286 ARG A CA 1
ATOM 2283 C C . ARG A 1 286 ? -16.927 -21.227 8.291 1.00 55.97 286 ARG A C 1
ATOM 2285 O O . ARG A 1 286 ? -16.329 -22.279 8.505 1.00 55.97 286 ARG A O 1
ATOM 2292 N N . SER A 1 287 ? -18.006 -20.829 8.963 1.00 42.69 287 SER A N 1
ATOM 2293 C CA . SER A 1 287 ? -18.878 -21.787 9.657 1.00 42.69 287 SER A CA 1
ATOM 2294 C C . SER A 1 287 ? -19.763 -22.492 8.641 1.00 42.69 287 SER A C 1
ATOM 2296 O O . SER A 1 287 ? -20.012 -21.886 7.571 1.00 42.69 287 SER A O 1
#

Solvent-accessible surface area (backbone atoms only — not comparable to full-atom values): 15601 Å² total; per-residue (Å²): 128,84,84,66,80,80,77,93,77,84,86,67,67,89,80,46,68,72,45,81,47,74,30,75,34,49,39,31,37,38,27,76,48,82,50,81,62,40,36,43,29,45,38,36,38,34,52,51,17,28,52,69,53,70,43,39,72,22,38,35,42,34,28,73,37,56,37,37,33,40,37,34,78,89,68,54,72,49,76,42,41,55,80,32,69,52,77,47,39,30,74,74,52,46,31,32,50,36,17,68,80,14,32,35,31,41,38,40,35,38,63,89,27,47,59,36,32,71,80,62,70,74,64,61,49,78,57,98,63,34,32,32,34,53,67,55,68,89,43,23,72,59,50,34,54,41,51,66,29,70,66,34,38,74,73,75,42,78,75,83,48,85,48,70,69,40,18,40,53,51,45,50,56,51,61,69,28,48,42,29,30,51,26,37,32,17,38,55,90,77,62,49,76,41,32,39,39,33,42,34,54,46,96,90,43,98,41,38,27,51,48,73,51,60,36,80,94,50,55,96,72,54,53,70,58,54,56,48,46,53,51,52,53,47,36,35,70,68,62,78,48,63,47,39,29,29,71,44,48,80,83,43,58,68,58,53,55,49,42,47,74,73,60,31,43,82,70,48,77,45,78,57,99,87,43,69,28,35,37,27,38,32,78,29,63,85,128

Radius of gyration: 23.13 Å; Cα contacts (8 Å, |Δi|>4): 598; chains: 1; bounding box: 54×43×62 Å

Mean predicted aligned error: 11.25 Å

Secondary structure (DSSP, 8-state):
------------GGGSPPEEEE-SBSEEEEEEEEETTEEEEEEEEPTTEE-SS-B-S-EEEEEEEEEEEEEETTS-EEEEETT-EEEE-TTS--EEEEESS-EEEEEEEEGGGS-SS-SSS-SEEE-SSEEEEE--GGGHHHHHHHHTSHHHHHHT------SHHHHHHHHHHHHT-TTEEEEEEEETTT--EEEEEEEE--TT-SSPEEEEEE-GGGTTSSHHHHHHHHHHHHHHHH---SEEEEEE-TT-HHHHHHHHHTT-EEEEEEEETTEEEEEEEEE-S--

Foldseek 3Di:
DPPQDDDDDDDDQVPFDWDWDAAVDWIKTWRWDDGAFKIKIKMKTAAFGKHNFFDQAWKKKAFQAAKKWKAWPVRDIDIAHHRGMDTAAGRPTGIIIGHRHMTIIIIMHGPLRYQQDLVLFDQWDDDPFKIWHWDDLVCLVVQLQFCPAPCNCVKPRHPVQDDSVSSSVVSVVQRSHSFKTKIFIATPPPRHGFWIWMWGDDPPDPATEIDITGRPVNPPVCRRLRVSLRSLLSNLVSVPDQKYKHKTAPPPVVVVVSCVVSVWDWPQWDADPNGIIIMTMDGSYDD

Nearest PDB structures (foldseek):
  3fbu-assembly2_A  TM=8.553E-01  e=6.381E-11  Bacillus anthracis str. Sterne
  3fbu-assembly2_B-2  TM=8.470E-01  e=1.707E-09  Bacillus anthracis str. Sterne
  2fsr-assembly1_A  TM=8.334E-01  e=2.133E-09  Agrobacterium fabrum str. C58
  7kwq-assembly1_A  TM=7.816E-01  e=2.871E-07  Vibrio cholerae O1 biovar El Tor str. N16961
  6dau-assembly1_C  TM=7.600E-01  e=2.055E-07  Vibrio cholerae O1 biovar El Tor